Protein AF-A0A349LZS9-F1 (afdb_monomer_lite)

Sequence (270 aa):
NNGGKYVPQAGFHFAKMGDHDYMSEIFPTLASMANPSQQNWTRLDQQLTLAKQYNLQPMITLAYTPSWLQPQNQTPRQTNACLTYSPPITAANVKPMFLVNGQDSGTHLWGKLAALIVAHVDQQFPQAHSLYEIWNQPDGNTFLCMPKGDKNGDADRVTAYKAIYAAAAPLMRAQASKDGTHVKIGGPALVYALQSHLQMWLPALLNDPAIYPYVDFISYHRYLYGKTFSGGGTSLVGNAQDSLLGVTAEYEQVARAVRAGKQPNAARTP

Foldseek 3Di:
DPDDDDDPDDPDDDDDQDDDLQLCQQDVDPVSLPDVVNGDCPRVLVRLVVCVVVVHQAAAELAFAHPCQFQCNEVVRGDQQQVQDVVRADRRLEQGFYDDPNDTCGLLSSLSSLLVVLLVCCVSPVPNLYEYEYFAALQDCRNHDDHPPPPCSNVVSLVSSLSNQLNRQVSNQVSCVVSVHGYAYEDDQHADLDDPSVVNRLQSQQADPSHQQRHQAYHYDDDFDAPDCDDDPGHSVCQQPPCCRHPVNSVVSNLVSQLPGDRPCSPPHD

Structure (mmCIF, N/CA/C/O backbone):
data_AF-A0A349LZS9-F1
#
_entry.id   AF-A0A349LZS9-F1
#
loop_
_atom_site.group_PDB
_atom_site.id
_atom_site.type_symbol
_atom_site.label_atom_id
_atom_site.label_alt_id
_atom_site.label_comp_id
_atom_site.label_asym_id
_atom_site.label_entity_id
_atom_site.label_seq_id
_atom_site.pdbx_PDB_ins_code
_atom_site.Cartn_x
_atom_site.Cartn_y
_atom_site.Cartn_z
_atom_site.occupancy
_atom_site.B_iso_or_equiv
_atom_site.auth_seq_id
_atom_site.auth_comp_id
_atom_site.auth_asym_id
_atom_site.auth_atom_id
_atom_site.pdbx_PDB_model_num
ATOM 1 N N . ASN A 1 1 ? -12.041 13.530 -22.666 1.00 38.81 1 ASN A N 1
ATOM 2 C CA . ASN A 1 1 ? -11.390 12.317 -22.133 1.00 38.81 1 ASN A CA 1
ATOM 3 C C . ASN A 1 1 ? -11.239 11.336 -23.291 1.00 38.81 1 ASN A C 1
ATOM 5 O O . ASN A 1 1 ? -12.169 10.598 -23.578 1.00 38.81 1 ASN A O 1
ATOM 9 N N . ASN A 1 2 ? -10.146 11.424 -24.056 1.00 33.91 2 ASN A N 1
ATOM 10 C CA . ASN A 1 2 ? -9.940 10.572 -25.234 1.00 33.91 2 ASN A CA 1
ATOM 11 C C . ASN A 1 2 ? -9.277 9.270 -24.785 1.00 33.91 2 ASN A C 1
ATOM 13 O O . ASN A 1 2 ? -8.057 9.135 -24.836 1.00 33.91 2 ASN A O 1
ATOM 17 N N . GLY A 1 3 ? -10.103 8.352 -24.278 1.00 36.06 3 GLY A N 1
ATOM 18 C CA . GLY A 1 3 ? -9.690 7.003 -23.912 1.00 36.06 3 GLY A CA 1
ATOM 19 C C . GLY A 1 3 ? -9.100 6.284 -25.121 1.00 36.06 3 GLY A C 1
ATOM 20 O O . GLY A 1 3 ? -9.745 6.172 -26.165 1.00 36.06 3 GLY A O 1
ATOM 21 N N . GLY A 1 4 ? -7.849 5.846 -24.975 1.00 37.34 4 GLY A N 1
ATOM 22 C CA . GLY A 1 4 ? -7.138 5.044 -25.960 1.00 37.34 4 GLY A CA 1
ATOM 23 C C . GLY A 1 4 ? -7.944 3.810 -26.360 1.00 37.34 4 GLY A C 1
ATOM 24 O O . GLY A 1 4 ? -8.622 3.187 -25.543 1.00 37.34 4 GLY A O 1
ATOM 25 N N . LYS A 1 5 ? -7.890 3.494 -27.653 1.00 37.34 5 LYS A N 1
ATOM 26 C CA . LYS A 1 5 ? -8.600 2.372 -28.257 1.00 37.34 5 LYS A CA 1
ATOM 27 C C . LYS A 1 5 ? -8.098 1.042 -27.685 1.00 37.34 5 LYS A C 1
ATOM 29 O O . LYS A 1 5 ? -6.901 0.784 -27.628 1.00 37.34 5 LYS A O 1
ATOM 34 N N . TYR A 1 6 ? -9.084 0.246 -27.294 1.00 43.16 6 TYR A N 1
ATOM 35 C CA . TYR A 1 6 ? -9.088 -1.158 -26.898 1.00 43.16 6 TYR A CA 1
ATOM 36 C C . TYR A 1 6 ? -7.963 -2.029 -27.492 1.00 43.16 6 TYR A C 1
ATOM 38 O O . TYR A 1 6 ? -7.841 -2.142 -28.712 1.00 43.16 6 TYR A O 1
ATOM 46 N N . VAL A 1 7 ? -7.211 -2.709 -26.616 1.00 38.53 7 VAL A N 1
ATOM 47 C CA . VAL A 1 7 ? -6.379 -3.873 -26.957 1.00 38.53 7 VAL A CA 1
ATOM 48 C C . VAL A 1 7 ? -6.987 -5.105 -26.261 1.00 38.53 7 VAL A C 1
ATOM 50 O O . VAL A 1 7 ? -6.954 -5.180 -25.032 1.00 38.53 7 VAL A O 1
ATOM 53 N N . PRO A 1 8 ? -7.571 -6.059 -27.008 1.00 40.06 8 PRO A N 1
ATOM 54 C CA . PRO A 1 8 ? -8.184 -7.266 -26.460 1.00 40.06 8 PRO A CA 1
ATOM 55 C C . PRO A 1 8 ? -7.105 -8.282 -26.082 1.00 40.06 8 PRO A C 1
ATOM 57 O O . PRO A 1 8 ? -6.764 -9.122 -26.907 1.00 40.06 8 PRO A O 1
ATOM 60 N N . GLN A 1 9 ? -6.532 -8.226 -24.877 1.00 44.31 9 GLN A N 1
ATOM 61 C CA . GLN A 1 9 ? -5.610 -9.297 -24.446 1.00 44.31 9 GLN A CA 1
ATOM 62 C C . GLN A 1 9 ? -5.662 -9.717 -22.975 1.00 44.31 9 GLN A C 1
ATOM 64 O O . GLN A 1 9 ? -4.952 -10.629 -22.572 1.00 44.31 9 GLN A O 1
ATOM 69 N N . ALA A 1 10 ? -6.592 -9.185 -22.196 1.00 48.69 10 ALA A N 1
ATOM 70 C CA . ALA A 1 10 ? -7.084 -9.836 -20.991 1.00 48.69 10 ALA A CA 1
ATOM 71 C C . ALA A 1 10 ? -8.498 -9.294 -20.779 1.00 48.69 10 ALA A C 1
ATOM 73 O O . ALA A 1 10 ? -8.717 -8.113 -21.027 1.00 48.69 10 ALA A O 1
ATOM 74 N N . GLY A 1 11 ? -9.479 -10.108 -20.397 1.00 51.31 11 GLY A N 1
ATOM 75 C CA . GLY A 1 11 ? -10.877 -9.678 -20.222 1.00 51.31 11 GLY A CA 1
ATOM 76 C C . GLY A 1 11 ? -11.111 -8.709 -19.051 1.00 51.31 11 GLY A C 1
ATOM 77 O O . GLY A 1 11 ? -12.139 -8.797 -18.393 1.00 51.31 11 GLY A O 1
ATOM 78 N N . PHE A 1 12 ? -10.155 -7.826 -18.758 1.00 59.03 12 PHE A N 1
ATOM 79 C CA . PHE A 1 12 ? -10.183 -6.858 -17.675 1.00 59.03 12 PHE A CA 1
ATOM 80 C C . PHE A 1 12 ? -10.312 -5.444 -18.234 1.00 59.03 12 PHE A C 1
ATOM 82 O O . PHE A 1 12 ? -9.578 -5.032 -19.134 1.00 59.03 12 PHE A O 1
ATOM 89 N N . HIS A 1 13 ? -11.228 -4.681 -17.647 1.00 64.69 13 HIS A N 1
ATOM 90 C CA . HIS A 1 13 ? -11.333 -3.245 -17.847 1.00 64.69 13 HIS A CA 1
ATOM 91 C C . HIS A 1 13 ? -10.738 -2.557 -16.621 1.00 64.69 13 HIS A C 1
ATOM 93 O O . HIS A 1 13 ? -11.364 -2.513 -15.566 1.00 64.69 13 HIS A O 1
ATOM 99 N N . PHE A 1 14 ? -9.520 -2.037 -16.756 1.00 70.06 14 PHE A N 1
ATOM 100 C CA . PHE A 1 14 ? -8.900 -1.231 -15.710 1.00 70.06 14 PHE A CA 1
ATOM 101 C C . PHE A 1 14 ? -9.218 0.244 -15.934 1.00 70.06 14 PHE A C 1
ATOM 103 O O . PHE A 1 14 ? -8.989 0.786 -17.016 1.00 70.06 14 PHE A O 1
ATOM 110 N N . ALA A 1 15 ? -9.714 0.901 -14.893 1.00 75.50 15 ALA A N 1
ATOM 111 C CA . ALA A 1 15 ? -9.852 2.346 -14.836 1.00 75.50 15 ALA A CA 1
ATOM 112 C C . ALA A 1 15 ? -9.087 2.849 -13.611 1.00 75.50 15 ALA A C 1
ATOM 114 O O . ALA A 1 15 ? -9.324 2.378 -12.500 1.00 75.50 15 ALA A O 1
ATOM 115 N N . LYS A 1 16 ? -8.171 3.807 -13.802 1.00 78.00 16 LYS A N 1
ATOM 116 C CA . LYS A 1 16 ? -7.571 4.522 -12.672 1.00 78.00 16 LYS A CA 1
ATOM 117 C C . LYS A 1 16 ? -8.611 5.499 -12.130 1.00 78.00 16 LYS A C 1
ATOM 119 O O . LYS A 1 16 ? -9.082 6.365 -12.867 1.00 78.00 16 LYS A O 1
ATOM 124 N N . MET A 1 17 ? -8.949 5.360 -10.855 1.00 73.62 17 MET A N 1
ATOM 125 C CA . MET A 1 17 ? -9.870 6.244 -10.147 1.00 73.62 17 MET A CA 1
ATOM 126 C C . MET A 1 17 ? -9.142 6.846 -8.948 1.00 73.62 17 MET A C 1
ATOM 128 O O . MET A 1 17 ? -8.690 6.121 -8.068 1.00 73.62 17 MET A O 1
ATOM 132 N N . GLY A 1 18 ? -9.009 8.173 -8.940 1.00 65.75 18 GLY A N 1
ATOM 133 C CA . GLY A 1 18 ? -8.236 8.897 -7.931 1.00 65.75 18 GLY A CA 1
ATOM 134 C C . GLY A 1 18 ? -6.720 8.911 -8.180 1.00 65.75 18 GLY A C 1
ATOM 135 O O . GLY A 1 18 ? -6.157 8.062 -8.869 1.00 65.75 18 GLY A O 1
ATOM 136 N N . ASP A 1 19 ? -6.068 9.936 -7.632 1.00 68.25 19 ASP A N 1
ATOM 137 C CA . ASP A 1 19 ? -4.604 10.067 -7.522 1.00 68.25 19 ASP A CA 1
ATOM 138 C C . ASP A 1 19 ? -4.254 10.950 -6.311 1.00 68.25 19 ASP A C 1
ATOM 140 O O . ASP A 1 19 ? -3.409 11.843 -6.362 1.00 68.25 19 ASP A O 1
ATOM 144 N N . HIS A 1 20 ? -5.032 10.786 -5.241 1.00 65.81 20 HIS A N 1
ATOM 145 C CA . HIS A 1 20 ? -5.015 11.649 -4.068 1.00 65.81 20 HIS A CA 1
ATOM 146 C C . HIS A 1 20 ? -4.494 10.881 -2.856 1.00 65.81 20 HIS A C 1
ATOM 148 O O . HIS A 1 20 ? -4.678 9.669 -2.750 1.00 65.81 20 HIS A O 1
ATOM 154 N N . ASP A 1 21 ? -3.874 11.598 -1.921 1.00 80.44 21 ASP A N 1
ATOM 155 C CA . ASP A 1 21 ? -3.495 11.060 -0.616 1.00 80.44 21 ASP A CA 1
ATOM 156 C C . ASP A 1 21 ? -4.748 10.905 0.262 1.00 80.44 21 ASP A C 1
ATOM 158 O O . ASP A 1 21 ? -5.030 11.709 1.155 1.00 80.44 21 ASP A O 1
ATOM 162 N N . TYR A 1 22 ? -5.542 9.879 -0.052 1.00 86.19 22 TYR A N 1
ATOM 163 C CA . TYR A 1 22 ? -6.792 9.585 0.641 1.00 86.19 22 TYR A CA 1
ATOM 164 C C . TYR A 1 22 ? -6.567 9.326 2.124 1.00 86.19 22 TYR A C 1
ATOM 166 O O . TYR A 1 22 ? -7.418 9.690 2.926 1.00 86.19 22 TYR A O 1
ATOM 174 N N . MET A 1 23 ? -5.436 8.733 2.516 1.00 91.75 23 MET A N 1
ATOM 175 C CA . MET A 1 23 ? -5.196 8.458 3.928 1.00 91.75 23 MET A CA 1
ATOM 176 C C . MET A 1 23 ? -4.996 9.754 4.723 1.00 91.75 23 MET A C 1
ATOM 178 O O . MET A 1 23 ? -5.572 9.882 5.802 1.00 91.75 23 MET A O 1
ATOM 182 N N . SER A 1 24 ? -4.266 10.741 4.185 1.00 92.88 24 SER A N 1
ATOM 183 C CA . SER A 1 24 ? -4.201 12.087 4.779 1.00 92.88 24 SER A CA 1
ATOM 184 C C . SER A 1 24 ? -5.548 12.807 4.772 1.00 92.88 24 SER A C 1
ATOM 186 O O . SER A 1 24 ? -5.865 13.510 5.728 1.00 92.88 24 SER A O 1
ATOM 188 N N . GLU A 1 25 ? -6.324 12.683 3.693 1.00 93.62 25 GLU A N 1
ATOM 189 C CA . GLU A 1 25 ? -7.612 13.374 3.566 1.00 93.62 25 GLU A CA 1
ATOM 190 C C . GLU A 1 25 ? -8.656 12.820 4.535 1.00 93.62 25 GLU A C 1
ATOM 192 O O . GLU A 1 25 ? -9.319 13.592 5.227 1.00 93.62 25 GLU A O 1
ATOM 197 N N . ILE A 1 26 ? -8.777 11.493 4.602 1.00 96.88 26 ILE A N 1
ATOM 198 C CA . ILE A 1 26 ? -9.706 10.799 5.493 1.00 96.88 26 ILE A CA 1
ATOM 199 C C . ILE A 1 26 ? -9.282 11.007 6.943 1.00 96.88 26 ILE A C 1
ATOM 201 O O . ILE A 1 26 ? -10.144 11.250 7.785 1.00 96.88 26 ILE A O 1
ATOM 205 N N . PHE A 1 27 ? -7.978 10.954 7.236 1.00 97.62 27 PHE A N 1
ATOM 206 C CA . PHE A 1 27 ? -7.442 11.053 8.593 1.00 97.62 27 PHE A CA 1
ATOM 207 C C . PHE A 1 27 ? -6.500 12.254 8.765 1.00 97.62 27 PHE A C 1
ATOM 209 O O . PHE A 1 27 ? -5.283 12.080 8.920 1.00 97.62 27 PHE A O 1
ATOM 216 N N . PRO A 1 28 ? -7.025 13.493 8.785 1.00 96.19 28 PRO A N 1
ATOM 217 C CA . PRO A 1 28 ? -6.197 14.699 8.765 1.00 96.19 28 PRO A CA 1
ATOM 218 C C . PRO A 1 28 ? -5.419 14.933 10.067 1.00 96.19 28 PRO A C 1
ATOM 220 O O . PRO A 1 28 ? -4.424 15.659 10.077 1.00 96.19 28 PRO A O 1
ATOM 223 N N . THR A 1 29 ? -5.851 14.332 11.179 1.00 96.25 29 THR A N 1
ATOM 224 C CA . THR A 1 29 ? -5.255 14.509 12.512 1.00 96.25 29 THR A CA 1
ATOM 225 C C . THR A 1 29 ? -5.220 13.193 13.284 1.00 96.25 29 THR A C 1
ATOM 227 O O . THR A 1 29 ? -5.979 12.273 12.989 1.00 96.25 29 THR A O 1
ATOM 230 N N . LEU A 1 30 ? -4.424 13.118 14.354 1.00 94.81 30 LEU A N 1
ATOM 231 C CA . LEU A 1 30 ? -4.455 11.975 15.275 1.00 94.81 30 LEU A CA 1
ATOM 232 C C . LEU A 1 30 ? -5.866 11.716 15.843 1.00 94.81 30 LEU A C 1
ATOM 234 O O . LEU A 1 30 ? -6.276 10.570 15.998 1.00 94.81 30 LEU A O 1
ATOM 238 N N . ALA A 1 31 ? -6.632 12.774 16.129 1.00 96.50 31 ALA A N 1
ATOM 239 C CA . ALA A 1 31 ? -7.970 12.654 16.707 1.00 96.50 31 ALA A CA 1
ATOM 240 C C . ALA A 1 31 ? -8.981 11.990 15.751 1.00 96.50 31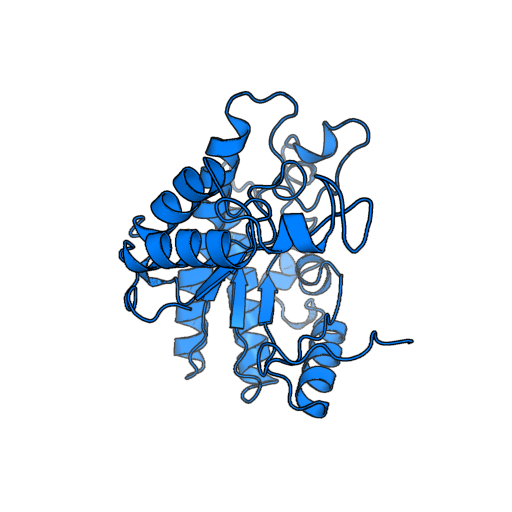 ALA A C 1
ATOM 242 O O . ALA A 1 31 ? -9.889 11.297 16.216 1.00 96.50 31 ALA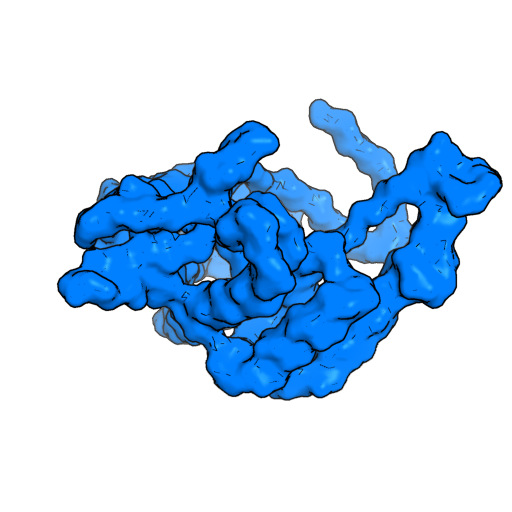 A O 1
ATOM 243 N N . SER A 1 32 ? -8.781 12.105 14.433 1.00 96.88 32 SER A N 1
ATOM 244 C CA . SER A 1 32 ? -9.603 11.413 13.427 1.00 96.88 32 SER A CA 1
ATOM 245 C C . SER A 1 32 ? -9.524 9.881 13.504 1.00 96.88 32 SER A C 1
ATOM 247 O O . SER A 1 32 ? -10.432 9.199 13.036 1.00 96.88 32 SER A O 1
ATOM 249 N N . MET A 1 33 ? -8.505 9.315 14.166 1.00 94.25 33 MET A N 1
ATOM 250 C CA . MET A 1 33 ? -8.442 7.871 14.428 1.00 94.25 33 MET A CA 1
ATOM 251 C C . MET A 1 33 ? -9.558 7.378 15.349 1.00 94.25 33 MET A C 1
ATOM 253 O O . MET A 1 33 ? -10.008 6.244 15.218 1.00 94.25 33 MET A O 1
ATOM 257 N N . ALA A 1 34 ? -9.950 8.200 16.323 1.00 94.31 34 ALA A N 1
ATOM 258 C CA . ALA A 1 34 ? -10.881 7.814 17.380 1.00 94.31 34 ALA A CA 1
ATOM 259 C C . ALA A 1 34 ? -12.244 8.501 17.250 1.00 94.31 34 ALA A C 1
ATOM 261 O O . ALA A 1 34 ? -13.218 8.027 17.828 1.00 94.31 34 ALA A O 1
ATOM 262 N N . ASN A 1 35 ? -12.320 9.609 16.509 1.00 96.56 35 ASN A N 1
ATOM 263 C CA . ASN A 1 35 ? -13.546 10.365 16.319 1.00 96.56 35 ASN A CA 1
ATOM 264 C C . ASN A 1 35 ? -14.009 10.316 14.850 1.00 96.56 35 ASN A C 1
ATOM 266 O O . ASN A 1 35 ? -13.466 11.061 14.027 1.00 96.56 35 ASN A O 1
ATOM 270 N N . PRO A 1 36 ? -15.047 9.518 14.525 1.00 95.31 36 PRO A N 1
ATOM 271 C CA . PRO A 1 36 ? -15.617 9.451 13.180 1.00 95.31 36 PRO A CA 1
ATOM 272 C C . PRO A 1 36 ? -16.077 10.802 12.623 1.00 95.31 36 PRO A C 1
ATOM 274 O O . PRO A 1 36 ? -16.014 11.013 11.418 1.00 95.31 36 PRO A O 1
ATOM 277 N N . SER A 1 37 ? -16.472 11.760 13.473 1.00 96.50 37 SER A N 1
ATOM 278 C CA . SER A 1 37 ? -16.889 13.094 13.013 1.00 96.50 37 SER A CA 1
ATOM 279 C C . SER A 1 37 ? -15.734 13.940 12.466 1.00 96.50 37 SER A C 1
ATOM 281 O O . SER A 1 37 ? -15.974 15.009 11.912 1.00 96.50 37 SER A O 1
ATOM 283 N N . GLN A 1 38 ? -14.485 13.520 12.687 1.00 97.06 38 GLN A N 1
ATOM 284 C CA . GLN A 1 38 ? -13.284 14.163 12.145 1.00 97.06 38 GLN A CA 1
ATOM 285 C C . GLN A 1 38 ? -12.712 13.415 10.936 1.00 97.06 38 GLN A C 1
ATOM 287 O O . GLN A 1 38 ? -11.662 13.807 10.428 1.00 97.06 38 GLN A O 1
ATOM 292 N N . GLN A 1 39 ? -13.369 12.342 10.494 1.00 97.81 39 GLN A N 1
ATOM 293 C CA . GLN A 1 39 ? -12.984 11.610 9.295 1.00 97.81 39 GLN A CA 1
ATOM 294 C C . GLN A 1 39 ? -13.682 12.208 8.074 1.00 97.81 39 GLN A C 1
ATOM 296 O O . GLN A 1 39 ? -14.854 12.580 8.146 1.00 97.81 39 GLN A O 1
ATOM 301 N N . ASN A 1 40 ? -12.979 12.293 6.946 1.00 96.81 40 ASN A N 1
ATOM 302 C CA . ASN A 1 40 ? -13.545 12.814 5.701 1.00 96.81 40 ASN A CA 1
ATOM 303 C C . ASN A 1 40 ? -13.565 11.754 4.595 1.00 96.81 40 ASN A C 1
ATOM 305 O O . ASN A 1 40 ? -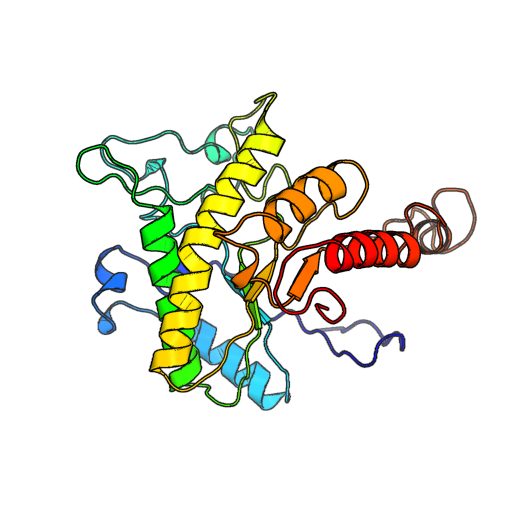12.607 11.584 3.845 1.00 96.81 40 ASN A O 1
ATOM 309 N N . TRP A 1 41 ? -14.705 11.084 4.461 1.00 97.00 41 TRP A N 1
ATOM 310 C CA . TRP A 1 41 ? -14.921 10.011 3.488 1.00 97.00 41 TRP A CA 1
ATOM 311 C C . TRP A 1 41 ? -15.372 10.496 2.106 1.00 97.00 41 TRP A C 1
ATOM 313 O O . TRP A 1 41 ? -15.397 9.717 1.156 1.00 97.00 41 TRP A O 1
ATOM 323 N N . THR A 1 42 ? -15.670 11.793 1.964 1.00 95.50 42 THR A N 1
ATOM 324 C CA . THR A 1 42 ? -16.380 12.374 0.812 1.00 95.50 42 THR A CA 1
ATOM 325 C C . THR A 1 42 ? -15.833 11.913 -0.537 1.00 95.50 42 THR A C 1
ATOM 327 O O . THR A 1 42 ? -16.593 11.465 -1.395 1.00 95.50 42 THR A O 1
ATOM 330 N N . ARG A 1 43 ? -14.517 12.014 -0.758 1.00 93.25 43 ARG A N 1
ATOM 331 C CA . ARG A 1 43 ? -13.940 11.638 -2.055 1.00 93.25 43 ARG A CA 1
ATOM 332 C C . ARG A 1 43 ? -13.851 10.134 -2.258 1.00 93.25 43 ARG A C 1
ATOM 334 O O . ARG A 1 43 ? -14.035 9.696 -3.391 1.00 93.25 43 ARG A O 1
ATOM 341 N N . LEU A 1 44 ? -13.551 9.361 -1.213 1.00 94.06 44 LEU A N 1
ATOM 342 C CA . LEU A 1 44 ? -13.528 7.901 -1.319 1.00 94.06 44 LEU A CA 1
ATOM 343 C C . LEU A 1 44 ? -14.923 7.395 -1.703 1.00 94.06 44 LEU A C 1
ATOM 345 O O . LEU A 1 44 ? -15.057 6.651 -2.673 1.00 94.06 44 LEU A O 1
ATOM 349 N N . ASP A 1 45 ? -15.956 7.894 -1.028 1.00 96.12 45 ASP A N 1
ATOM 350 C CA . ASP A 1 45 ? -17.349 7.515 -1.266 1.00 96.12 45 ASP A CA 1
ATOM 351 C C . ASP A 1 45 ? -17.804 7.873 -2.680 1.00 96.12 45 ASP A C 1
ATOM 353 O O . ASP A 1 45 ? -18.471 7.079 -3.346 1.00 96.12 45 ASP A O 1
ATOM 357 N N . GLN A 1 46 ? -17.397 9.042 -3.185 1.00 94.12 46 GLN A N 1
ATOM 358 C CA . GLN A 1 46 ? -17.645 9.435 -4.573 1.00 94.12 46 GLN A CA 1
ATOM 359 C C . GLN A 1 46 ? -16.997 8.464 -5.568 1.00 94.12 46 GLN A C 1
ATOM 361 O O . GLN A 1 46 ? -17.651 8.053 -6.527 1.00 94.12 46 GLN A O 1
ATOM 366 N N . GLN A 1 47 ? -15.739 8.064 -5.350 1.00 92.94 47 GLN A N 1
ATOM 367 C CA . GLN A 1 47 ? -15.065 7.118 -6.247 1.00 92.94 47 GLN A CA 1
ATOM 368 C C . GLN A 1 47 ? -15.675 5.715 -6.173 1.00 92.94 47 GLN A C 1
ATOM 370 O O . GLN A 1 47 ? -15.894 5.102 -7.214 1.00 92.94 47 GLN A O 1
ATOM 375 N N . LEU A 1 48 ? -16.007 5.214 -4.982 1.00 93.94 48 LEU A N 1
ATOM 376 C CA . LEU A 1 48 ? -16.634 3.897 -4.826 1.00 93.94 48 LEU A CA 1
ATOM 377 C C . LEU A 1 48 ? -18.061 3.867 -5.382 1.00 93.94 48 LEU A C 1
ATOM 379 O O . LEU A 1 48 ? -18.468 2.877 -5.991 1.00 93.94 48 LEU A O 1
ATOM 383 N N . THR A 1 49 ? -18.795 4.975 -5.273 1.00 95.00 49 THR A N 1
ATOM 384 C CA . THR A 1 49 ? -20.097 5.140 -5.934 1.00 95.00 49 THR A CA 1
ATOM 385 C C . THR A 1 49 ? -19.957 5.051 -7.450 1.00 95.00 49 THR A C 1
ATOM 387 O O . THR A 1 49 ? -20.710 4.319 -8.091 1.00 95.00 49 THR A O 1
ATOM 390 N N . LEU A 1 50 ? -18.977 5.748 -8.031 1.00 91.94 50 LEU A N 1
ATOM 391 C CA . LEU A 1 50 ? -18.696 5.672 -9.465 1.00 91.94 50 LEU A CA 1
ATOM 392 C C . LEU A 1 50 ? -18.276 4.253 -9.875 1.00 91.94 50 LEU A C 1
ATOM 394 O O . LEU A 1 50 ? -18.809 3.725 -10.848 1.00 91.94 50 LEU A O 1
ATOM 398 N N . ALA A 1 51 ? -17.388 3.601 -9.119 1.00 91.12 51 ALA A N 1
ATOM 399 C CA . ALA A 1 51 ? -16.964 2.229 -9.396 1.00 91.12 51 ALA A CA 1
ATOM 400 C C . ALA A 1 51 ? -18.171 1.281 -9.447 1.00 91.12 51 ALA A C 1
ATOM 402 O O . ALA A 1 51 ? -18.331 0.534 -10.412 1.00 91.12 51 ALA A O 1
ATOM 403 N N . LYS A 1 52 ? -19.087 1.396 -8.477 1.00 91.19 52 LYS A N 1
ATOM 404 C CA . LYS A 1 52 ? -20.345 0.639 -8.458 1.00 91.19 52 LYS A CA 1
ATOM 405 C C . LYS A 1 52 ? -21.233 0.943 -9.669 1.00 91.19 52 LYS A C 1
ATOM 407 O O . LYS A 1 52 ? -21.760 0.015 -10.274 1.00 91.19 52 LYS A O 1
ATOM 412 N N . GLN A 1 53 ? -21.399 2.214 -10.042 1.00 91.62 53 GLN A N 1
ATOM 413 C CA . GLN A 1 53 ? -22.213 2.618 -11.201 1.00 91.62 53 GLN A CA 1
ATOM 414 C C . GLN A 1 53 ? -21.693 2.038 -12.521 1.00 91.62 53 GLN A C 1
ATOM 416 O O . GLN A 1 53 ? -22.488 1.689 -13.390 1.00 91.62 53 GLN A O 1
ATOM 421 N N . TYR A 1 54 ? -20.373 1.900 -12.655 1.00 88.94 54 TYR A N 1
ATOM 422 C CA . TYR A 1 54 ? -19.734 1.285 -13.819 1.00 88.94 54 TYR A CA 1
ATOM 423 C C . TYR A 1 54 ? -19.540 -0.232 -13.685 1.00 88.94 54 TYR A C 1
ATOM 425 O O . TYR A 1 54 ? -18.890 -0.832 -14.540 1.00 88.94 54 TYR A O 1
ATOM 433 N N . ASN A 1 55 ? -20.111 -0.858 -12.648 1.00 88.12 55 ASN A N 1
ATOM 434 C CA . ASN A 1 55 ? -19.976 -2.287 -12.361 1.00 88.12 55 ASN A CA 1
ATOM 435 C C . ASN A 1 55 ? -18.503 -2.747 -12.306 1.00 88.12 55 ASN A C 1
ATOM 437 O O . ASN A 1 55 ? -18.133 -3.790 -12.847 1.00 88.12 55 ASN A O 1
ATOM 441 N N . LEU A 1 56 ? -17.652 -1.926 -11.688 1.00 88.38 56 LEU A N 1
ATOM 442 C CA . LEU A 1 56 ? -16.233 -2.195 -11.488 1.00 88.38 56 LEU A CA 1
ATOM 443 C C . LEU A 1 56 ? -15.999 -2.801 -10.103 1.00 88.38 56 LEU A C 1
ATOM 445 O O . LEU A 1 56 ? -16.602 -2.374 -9.119 1.00 88.38 56 LEU A O 1
ATOM 449 N N . GLN A 1 57 ? -15.053 -3.737 -10.022 1.00 91.06 57 GLN A N 1
ATOM 450 C CA . GLN A 1 57 ? -14.485 -4.183 -8.753 1.00 91.06 57 GLN A CA 1
ATOM 451 C C . GLN A 1 57 ? -13.303 -3.267 -8.390 1.00 91.06 57 GLN A C 1
ATOM 453 O O . GLN A 1 57 ? -12.310 -3.251 -9.123 1.00 91.06 57 GLN A O 1
ATOM 458 N N . PRO A 1 58 ? -13.372 -2.493 -7.297 1.00 92.62 58 PRO A N 1
ATOM 459 C CA . PRO A 1 58 ? -12.278 -1.622 -6.899 1.00 92.62 58 PRO A CA 1
ATOM 460 C C . PRO A 1 58 ? -11.101 -2.418 -6.322 1.00 92.62 58 PRO A C 1
ATOM 462 O O . PRO A 1 58 ? -11.263 -3.329 -5.511 1.00 92.62 58 PRO A O 1
ATOM 465 N N . MET A 1 59 ? -9.895 -2.005 -6.701 1.00 93.12 59 MET A N 1
ATOM 466 C CA . MET A 1 59 ? -8.664 -2.300 -5.977 1.00 93.12 59 MET A CA 1
ATOM 467 C C . MET A 1 59 ? -8.203 -1.003 -5.320 1.00 93.12 59 MET A C 1
ATOM 469 O O . MET A 1 59 ? -7.863 -0.040 -6.004 1.00 93.12 59 MET A O 1
ATOM 473 N N . ILE A 1 60 ? -8.278 -0.959 -3.995 1.00 95.12 60 ILE A N 1
ATOM 474 C CA . ILE A 1 60 ? -7.978 0.213 -3.181 1.00 95.12 60 ILE A CA 1
ATOM 475 C C . ILE A 1 60 ? -6.526 0.108 -2.724 1.00 95.12 60 ILE A C 1
ATOM 477 O O . ILE A 1 60 ? -6.192 -0.700 -1.856 1.00 95.12 60 ILE A O 1
ATOM 481 N N . THR A 1 61 ? -5.662 0.944 -3.290 1.00 95.19 61 THR A N 1
ATOM 482 C CA . THR A 1 61 ? -4.277 1.074 -2.834 1.00 95.19 61 THR A CA 1
ATOM 483 C C . THR A 1 61 ? -4.223 1.956 -1.588 1.00 95.19 61 THR A C 1
ATOM 485 O O . THR A 1 61 ? -4.502 3.156 -1.634 1.00 95.19 61 THR A O 1
ATOM 488 N N . LEU A 1 62 ? -3.860 1.359 -0.455 1.00 96.19 62 LEU A N 1
ATOM 489 C CA . LEU A 1 62 ? -3.642 2.038 0.817 1.00 96.19 62 LEU A CA 1
ATOM 490 C C . LEU A 1 62 ? -2.178 2.467 0.879 1.00 96.19 62 LEU A C 1
ATOM 492 O O . LEU A 1 62 ? -1.303 1.661 1.198 1.00 96.19 62 LEU A O 1
ATOM 496 N N . ALA A 1 63 ? -1.893 3.721 0.547 1.00 92.75 63 ALA A N 1
ATOM 497 C CA . ALA A 1 63 ? -0.524 4.208 0.435 1.00 92.75 63 ALA A CA 1
ATOM 498 C C . ALA A 1 63 ? -0.301 5.544 1.139 1.00 92.75 63 ALA A C 1
ATOM 500 O O . ALA A 1 63 ? -1.229 6.310 1.390 1.00 92.75 63 ALA A O 1
ATOM 501 N N . TYR A 1 64 ? 0.985 5.793 1.376 1.00 94.81 64 TYR A N 1
ATOM 502 C CA . TYR A 1 64 ? 1.564 7.015 1.909 1.00 94.81 64 TYR A CA 1
ATOM 503 C C . TYR A 1 64 ? 1.173 7.340 3.350 1.00 94.81 64 TYR A C 1
ATOM 505 O O . TYR A 1 64 ? 0.319 6.713 3.981 1.00 94.81 64 TYR A O 1
ATOM 513 N N . THR A 1 65 ? 1.939 8.258 3.922 1.00 97.00 65 THR A N 1
ATOM 514 C CA . THR A 1 65 ? 1.928 8.546 5.350 1.00 97.00 65 THR A CA 1
ATOM 515 C C . THR A 1 65 ? 1.209 9.864 5.612 1.00 97.00 65 THR A C 1
ATOM 517 O O . THR A 1 65 ? 1.718 10.908 5.186 1.00 97.00 65 THR A O 1
ATOM 520 N N . PRO A 1 66 ? 0.093 9.855 6.370 1.00 96.50 66 PRO A N 1
ATOM 521 C CA . PRO A 1 66 ? -0.577 11.066 6.818 1.00 96.50 66 PRO A CA 1
ATOM 522 C C . PRO A 1 66 ? 0.369 12.059 7.464 1.00 96.50 66 PRO A C 1
ATOM 524 O O . PRO A 1 66 ? 1.255 11.653 8.209 1.00 96.50 66 PRO A O 1
ATOM 527 N N . SER A 1 67 ? 0.169 13.358 7.233 1.00 95.25 67 SER A N 1
ATOM 528 C CA . SER A 1 67 ? 1.075 14.413 7.721 1.00 95.25 67 SER A CA 1
ATOM 529 C C . SER A 1 67 ? 1.457 14.255 9.203 1.00 95.25 67 SER A C 1
ATOM 531 O O . SER A 1 67 ? 2.637 14.286 9.547 1.00 95.25 67 SER A O 1
ATOM 533 N N . TRP A 1 68 ? 0.495 13.984 10.088 1.00 96.31 68 TRP A N 1
ATOM 534 C CA . TRP A 1 68 ? 0.742 13.807 11.528 1.00 96.31 68 TRP A CA 1
ATOM 535 C C . TRP A 1 68 ? 1.488 12.503 11.898 1.00 96.31 68 TRP A C 1
ATOM 537 O O . TRP A 1 68 ? 1.985 12.388 13.017 1.00 96.31 68 TRP A O 1
ATOM 547 N N . LEU A 1 69 ? 1.622 11.554 10.965 1.00 97.56 69 LEU A N 1
ATOM 548 C CA . LEU A 1 69 ? 2.449 10.341 11.056 1.00 97.56 69 LEU A CA 1
ATOM 549 C C . LEU A 1 69 ? 3.816 10.487 10.364 1.00 97.56 69 LEU A C 1
ATOM 551 O O . LEU A 1 69 ? 4.537 9.501 10.215 1.00 97.56 69 LEU A O 1
ATOM 555 N N . GLN A 1 70 ? 4.194 11.676 9.889 1.00 97.69 70 GLN A N 1
ATOM 556 C CA . GLN A 1 70 ? 5.488 11.870 9.226 1.00 97.69 70 GLN A CA 1
ATOM 557 C C . GLN A 1 70 ? 6.583 12.262 10.243 1.00 97.69 70 GLN A C 1
ATOM 559 O O . GLN A 1 70 ? 6.299 13.026 11.173 1.00 97.69 70 GLN A O 1
ATOM 564 N N . PRO A 1 71 ? 7.846 11.808 10.075 1.00 97.88 71 PRO A N 1
ATOM 565 C CA . PRO A 1 71 ? 8.937 12.035 11.035 1.00 97.88 71 PRO A CA 1
ATOM 566 C C . PRO A 1 71 ? 9.164 13.506 11.418 1.00 97.88 71 PRO A C 1
ATOM 568 O O . PRO A 1 71 ? 9.371 13.839 12.587 1.00 97.88 71 PRO A O 1
ATOM 571 N N . GLN A 1 72 ? 9.074 14.417 10.448 1.00 97.75 72 GLN A N 1
ATOM 572 C CA . GLN A 1 72 ? 9.327 15.844 10.659 1.00 97.75 72 GLN A CA 1
ATOM 573 C C . GLN A 1 72 ? 8.251 16.556 11.484 1.00 97.75 72 GLN A C 1
ATOM 575 O O . GLN A 1 72 ? 8.468 17.704 11.865 1.00 97.75 72 GLN A O 1
ATOM 580 N N . ASN A 1 73 ? 7.124 15.890 11.741 1.00 97.06 73 ASN A N 1
ATOM 581 C CA . ASN A 1 73 ? 6.010 16.407 12.532 1.00 97.06 73 ASN A CA 1
ATOM 582 C C . ASN A 1 73 ? 5.932 15.761 13.929 1.00 97.06 73 ASN A C 1
ATOM 584 O O . ASN A 1 73 ? 4.977 16.007 14.660 1.00 97.06 73 ASN A O 1
ATOM 588 N N . GLN A 1 74 ? 6.922 14.943 14.304 1.00 97.00 74 GLN A N 1
ATOM 589 C CA . GLN A 1 74 ? 6.997 14.311 15.623 1.00 97.00 74 GLN A CA 1
ATOM 590 C C . GLN A 1 74 ? 7.659 15.222 16.664 1.00 97.00 74 GLN A C 1
ATOM 592 O O . GLN A 1 74 ? 8.340 16.185 16.315 1.00 97.00 74 GLN A O 1
ATOM 597 N N . THR A 1 75 ? 7.496 14.889 17.948 1.00 93.94 75 THR A N 1
ATOM 598 C CA . THR A 1 75 ? 8.137 15.594 19.068 1.00 93.94 75 THR A CA 1
ATOM 599 C C . THR A 1 75 ? 8.961 14.604 19.904 1.00 93.94 75 THR A C 1
ATOM 601 O O . THR A 1 75 ? 8.372 13.712 20.514 1.00 93.94 75 THR A O 1
ATOM 604 N N . PRO A 1 76 ? 10.302 14.739 19.967 1.00 94.81 76 PRO A N 1
ATOM 605 C CA . PRO A 1 76 ? 11.122 15.695 19.219 1.00 94.81 76 PRO A CA 1
ATOM 606 C C . PRO A 1 76 ? 11.096 15.422 17.707 1.00 94.81 76 PRO A C 1
ATOM 608 O O . PRO A 1 76 ? 10.912 14.282 17.274 1.00 94.81 76 PRO A O 1
ATOM 611 N N . ARG A 1 77 ? 11.317 16.476 16.913 1.00 96.81 77 ARG A N 1
ATOM 612 C CA . ARG A 1 77 ? 11.309 16.414 15.446 1.00 96.81 77 ARG A CA 1
ATOM 613 C C . ARG A 1 77 ? 12.346 15.423 14.929 1.00 96.81 77 ARG A C 1
ATOM 615 O O . ARG A 1 77 ? 13.507 15.496 15.317 1.00 96.81 77 ARG A O 1
ATOM 622 N N . GLN A 1 78 ? 11.926 14.549 14.018 1.00 97.12 78 GLN A N 1
ATOM 623 C CA . GLN A 1 78 ? 12.793 13.570 13.365 1.00 97.12 78 GLN A CA 1
ATOM 624 C C . GLN A 1 78 ? 13.060 13.951 11.904 1.00 97.12 78 GLN A C 1
ATOM 626 O O . GLN A 1 78 ? 12.327 14.729 11.287 1.00 97.12 78 GLN A O 1
ATOM 631 N N . THR A 1 79 ? 14.122 13.394 11.330 1.00 96.25 79 THR A N 1
ATOM 632 C CA . THR A 1 79 ? 14.463 13.612 9.920 1.00 96.25 79 THR A CA 1
ATOM 633 C C . THR A 1 79 ? 13.524 12.814 9.020 1.00 96.25 79 THR A C 1
ATOM 635 O O . THR A 1 79 ? 13.436 11.594 9.129 1.00 96.25 79 THR A O 1
ATOM 638 N N . ASN A 1 80 ? 12.854 13.489 8.084 1.00 97.25 80 ASN A N 1
ATOM 639 C CA . ASN A 1 80 ? 12.148 12.819 6.996 1.00 97.25 80 ASN A CA 1
ATOM 640 C C . ASN A 1 80 ? 13.109 12.623 5.819 1.00 97.25 80 ASN A C 1
ATOM 642 O O . ASN A 1 80 ? 13.543 13.596 5.200 1.00 97.25 80 ASN A O 1
ATOM 646 N N . ALA A 1 81 ? 13.419 11.365 5.506 1.00 96.19 81 ALA A N 1
ATOM 647 C CA . ALA A 1 81 ? 14.346 11.001 4.443 1.00 96.19 81 ALA A CA 1
ATOM 648 C C . ALA A 1 81 ? 13.962 11.588 3.073 1.00 96.19 81 ALA A C 1
ATOM 650 O O . ALA A 1 81 ? 14.847 12.056 2.358 1.00 96.19 81 ALA A O 1
ATOM 651 N N . CYS A 1 82 ? 12.667 11.669 2.737 1.00 96.62 82 CYS A N 1
ATOM 652 C CA . CYS A 1 82 ? 12.196 12.258 1.476 1.00 96.62 82 CYS A CA 1
ATOM 653 C C . CYS A 1 82 ? 12.618 13.725 1.317 1.00 96.62 82 CYS A C 1
ATOM 655 O O . CYS A 1 82 ? 12.907 14.180 0.210 1.00 96.62 82 CYS A O 1
ATOM 657 N N . LEU A 1 83 ? 12.704 14.460 2.430 1.00 95.94 83 LEU A N 1
ATOM 658 C CA . LEU A 1 83 ? 13.064 15.879 2.440 1.00 95.94 83 LEU A CA 1
ATOM 659 C C . LEU A 1 83 ? 14.575 16.125 2.329 1.00 95.94 83 LEU A C 1
ATOM 661 O O . LEU A 1 83 ? 14.989 17.268 2.163 1.00 95.94 83 LEU A O 1
ATOM 665 N N . THR A 1 84 ? 15.400 15.076 2.402 1.00 93.38 84 THR A N 1
ATOM 666 C CA . THR A 1 84 ? 16.863 15.176 2.227 1.00 93.38 84 THR A CA 1
ATOM 667 C C . THR A 1 84 ? 17.311 15.098 0.763 1.00 93.38 84 THR A C 1
ATOM 669 O O . THR A 1 84 ? 18.486 15.307 0.453 1.00 93.38 84 THR A O 1
ATOM 672 N N . TYR A 1 85 ? 16.390 14.797 -0.155 1.00 92.50 85 TYR A N 1
ATOM 673 C CA . TYR A 1 85 ? 16.665 14.787 -1.588 1.00 92.50 85 TYR A CA 1
ATOM 674 C C . TYR A 1 85 ? 16.764 16.217 -2.136 1.00 92.50 85 TYR A C 1
ATOM 676 O O . TYR A 1 85 ? 16.268 17.171 -1.543 1.00 92.50 85 TYR A O 1
ATOM 684 N N . SER A 1 86 ? 17.420 16.363 -3.289 1.00 91.56 86 SER A N 1
ATOM 685 C CA . SER A 1 86 ? 17.531 17.639 -4.001 1.00 91.56 86 SER A CA 1
ATOM 686 C C . SER A 1 86 ? 17.202 17.409 -5.483 1.00 91.56 86 SER A C 1
ATOM 688 O O . SER A 1 86 ? 18.010 16.759 -6.158 1.00 91.56 86 SER A O 1
ATOM 690 N N . PRO A 1 87 ? 16.027 17.865 -5.971 1.00 91.94 87 PRO A N 1
ATOM 691 C CA . PRO A 1 87 ? 14.948 18.494 -5.192 1.00 91.94 87 PRO A CA 1
ATOM 692 C C . PRO A 1 87 ? 14.292 17.520 -4.183 1.00 91.94 87 PRO A C 1
ATOM 694 O O . PRO A 1 87 ? 14.405 16.303 -4.363 1.00 91.94 87 PRO A O 1
ATOM 697 N N . PRO A 1 88 ? 13.621 18.025 -3.127 1.00 92.94 88 PRO A N 1
ATOM 698 C CA . PRO A 1 88 ? 12.888 17.185 -2.180 1.00 92.94 88 PRO A CA 1
ATOM 699 C C . PRO A 1 88 ? 11.820 16.323 -2.859 1.00 92.94 88 PRO A C 1
ATOM 701 O O . PRO A 1 88 ? 11.151 16.764 -3.794 1.00 92.94 88 PRO A O 1
ATOM 704 N N . ILE A 1 89 ? 11.637 15.107 -2.347 1.00 93.81 89 ILE A N 1
ATOM 705 C CA . ILE A 1 89 ? 10.552 14.200 -2.743 1.00 93.81 89 ILE A CA 1
ATOM 706 C C . ILE A 1 89 ? 9.335 14.453 -1.844 1.00 93.81 89 ILE A C 1
ATOM 708 O O . ILE A 1 89 ? 9.458 14.994 -0.743 1.00 93.81 89 ILE A O 1
ATOM 712 N N . THR A 1 90 ? 8.152 14.039 -2.300 1.00 94.38 90 THR A N 1
ATOM 713 C CA . THR A 1 90 ? 6.905 14.035 -1.527 1.00 94.38 90 THR A CA 1
ATOM 714 C C . THR A 1 90 ? 7.104 13.454 -0.123 1.00 94.38 90 THR A C 1
ATOM 716 O O . THR A 1 90 ? 7.449 12.286 0.038 1.00 94.38 90 THR A O 1
ATOM 719 N N . ALA A 1 91 ? 6.841 14.264 0.908 1.00 95.56 91 ALA A N 1
ATOM 720 C CA . ALA A 1 91 ? 7.088 13.917 2.311 1.00 95.56 91 ALA A CA 1
ATOM 721 C C . ALA A 1 91 ? 6.307 12.684 2.801 1.00 95.56 91 ALA A C 1
ATOM 723 O O . ALA A 1 91 ? 6.755 12.006 3.725 1.00 95.56 91 ALA A O 1
ATOM 724 N N . ALA A 1 92 ? 5.160 12.396 2.179 1.00 95.81 92 ALA A N 1
ATOM 725 C CA . ALA A 1 92 ? 4.293 11.271 2.514 1.00 95.81 92 ALA A CA 1
ATOM 726 C C . ALA A 1 92 ? 4.863 9.908 2.073 1.00 95.81 92 ALA A C 1
ATOM 728 O O . ALA A 1 92 ? 4.421 8.877 2.574 1.00 95.81 92 ALA A O 1
ATOM 729 N N . ASN A 1 93 ? 5.892 9.885 1.217 1.00 96.19 93 ASN A N 1
ATOM 730 C CA . ASN A 1 93 ? 6.526 8.657 0.722 1.00 96.19 93 ASN A CA 1
ATOM 731 C C . ASN A 1 93 ? 7.518 8.061 1.736 1.00 96.19 93 ASN A C 1
ATOM 733 O O . ASN A 1 93 ? 8.427 7.329 1.369 1.00 96.19 93 ASN A O 1
ATOM 737 N N . VAL A 1 94 ? 7.391 8.397 3.016 1.00 96.50 94 VAL A N 1
ATOM 738 C CA . VAL A 1 94 ? 8.255 7.928 4.104 1.00 96.50 94 VAL A CA 1
ATOM 739 C C . VAL A 1 94 ? 7.534 6.853 4.911 1.00 96.50 94 VAL A C 1
ATOM 741 O O . VAL A 1 94 ? 6.307 6.857 4.971 1.00 96.50 94 VAL A O 1
ATOM 744 N N . LYS A 1 95 ? 8.271 5.963 5.583 1.00 97.06 95 LYS A N 1
ATOM 745 C CA . LYS A 1 95 ? 7.681 5.044 6.567 1.00 97.06 95 LYS A CA 1
ATOM 746 C C . LYS A 1 95 ? 6.923 5.846 7.649 1.00 97.06 95 LYS A C 1
ATOM 748 O O . LYS A 1 95 ? 7.501 6.799 8.181 1.00 97.06 95 LYS A O 1
ATOM 753 N N . PRO A 1 96 ? 5.697 5.441 8.034 1.00 97.88 96 PRO A N 1
ATOM 754 C CA . PRO A 1 96 ? 4.980 6.053 9.146 1.00 97.88 96 PRO A CA 1
ATOM 755 C C . PRO A 1 96 ? 5.795 6.040 10.443 1.00 97.88 96 PRO A C 1
ATOM 757 O O . PRO A 1 96 ? 6.397 5.019 10.804 1.00 97.88 96 PRO A O 1
ATOM 760 N N . MET A 1 97 ? 5.777 7.166 11.152 1.00 98.31 97 MET A N 1
ATOM 761 C CA . MET A 1 97 ? 6.445 7.368 12.431 1.00 98.31 97 MET A CA 1
ATOM 762 C C . MET A 1 97 ? 5.539 8.131 13.394 1.00 98.31 97 MET A C 1
ATOM 764 O O . MET A 1 97 ? 4.998 9.179 13.052 1.00 98.31 97 MET A O 1
ATOM 768 N N . PHE A 1 98 ? 5.414 7.628 14.618 1.00 97.81 98 PHE A N 1
ATOM 769 C CA . PHE A 1 98 ? 4.711 8.336 15.683 1.00 97.81 98 PHE A CA 1
ATOM 770 C C . PHE A 1 98 ? 5.380 8.083 17.023 1.00 97.81 98 PHE A C 1
ATOM 772 O O . PHE A 1 98 ? 5.372 6.952 17.503 1.00 97.81 98 PHE A O 1
ATOM 779 N N . LEU A 1 99 ? 5.974 9.115 17.619 1.00 97.25 99 LEU A N 1
ATOM 780 C CA . LEU A 1 99 ? 6.738 8.951 18.853 1.00 97.25 99 LEU A CA 1
ATOM 781 C C . LEU A 1 99 ? 5.830 9.039 20.082 1.00 97.25 99 LEU A C 1
ATOM 783 O O . LEU A 1 99 ? 5.238 10.079 20.360 1.00 97.25 99 LEU A O 1
ATOM 787 N N . VAL A 1 100 ? 5.787 7.961 20.862 1.00 93.44 100 VAL A N 1
ATOM 788 C CA . VAL A 1 100 ? 5.149 7.906 22.183 1.00 93.44 100 VAL A CA 1
ATOM 789 C C . VAL A 1 100 ? 6.229 7.572 23.198 1.00 93.44 100 VAL A C 1
ATOM 791 O O . VAL A 1 100 ? 6.790 6.481 23.168 1.00 93.44 100 VAL A O 1
ATOM 794 N N . ASN A 1 101 ? 6.559 8.514 24.085 1.00 91.38 101 ASN A N 1
ATOM 795 C CA . ASN A 1 101 ? 7.623 8.346 25.088 1.00 91.38 101 ASN A CA 1
ATOM 796 C C . ASN A 1 101 ? 8.964 7.875 24.479 1.00 91.38 101 ASN A C 1
ATOM 798 O O . ASN A 1 101 ? 9.652 7.023 25.036 1.00 91.38 101 ASN A O 1
ATOM 802 N N . GLY A 1 102 ? 9.310 8.399 23.298 1.00 90.00 102 GLY A N 1
ATOM 803 C CA . GLY A 1 102 ? 10.526 8.035 22.562 1.00 90.00 102 GLY A CA 1
ATOM 804 C C . GLY A 1 102 ? 10.455 6.717 21.779 1.00 90.00 102 GLY A C 1
ATOM 805 O O . GLY A 1 102 ? 11.423 6.380 21.105 1.00 90.00 102 GLY A O 1
ATOM 806 N N . GLN A 1 103 ? 9.335 5.991 21.823 1.00 94.81 103 GLN A N 1
ATOM 807 C CA . GLN A 1 103 ? 9.116 4.758 21.061 1.00 94.81 103 GLN A CA 1
ATOM 808 C C . GLN A 1 103 ? 8.290 5.030 19.800 1.00 94.81 103 GLN A C 1
ATOM 810 O O . GLN A 1 103 ? 7.263 5.707 19.864 1.00 94.81 103 GLN A O 1
ATOM 815 N N . ASP A 1 104 ? 8.711 4.483 18.658 1.00 96.81 104 ASP A N 1
ATOM 816 C CA . ASP A 1 104 ? 7.979 4.616 17.395 1.00 96.81 104 ASP A CA 1
ATOM 817 C C . ASP A 1 104 ? 6.797 3.634 17.324 1.00 96.81 104 ASP A C 1
ATOM 819 O O . ASP A 1 104 ? 6.972 2.418 17.303 1.00 96.81 104 ASP A O 1
ATOM 823 N N . SER A 1 105 ? 5.584 4.178 17.250 1.00 96.94 105 SER A N 1
ATOM 824 C CA . SER A 1 105 ? 4.319 3.455 17.062 1.00 96.94 105 SER A CA 1
ATOM 825 C C . SER A 1 105 ? 3.697 3.686 15.677 1.00 96.94 105 SER A C 1
ATOM 827 O O . SER A 1 105 ? 2.553 3.294 15.437 1.00 96.94 105 SER A O 1
ATOM 829 N N . GLY A 1 106 ? 4.413 4.336 14.756 1.00 97.88 106 GLY A N 1
ATOM 830 C CA . GLY A 1 106 ? 3.862 4.858 13.506 1.00 97.88 106 GLY A CA 1
ATOM 831 C C . GLY A 1 106 ? 3.245 3.797 12.601 1.00 97.88 106 GLY A C 1
ATOM 832 O O . GLY A 1 106 ? 2.113 3.963 12.151 1.00 97.88 106 GLY A O 1
ATOM 833 N N . THR A 1 107 ? 3.940 2.681 12.364 1.00 97.81 107 THR A N 1
ATOM 834 C CA . THR A 1 107 ? 3.423 1.593 11.509 1.00 97.81 107 THR A CA 1
ATOM 835 C C . THR A 1 107 ? 2.192 0.926 12.110 1.00 97.81 107 THR A C 1
ATOM 837 O O . THR A 1 107 ? 1.251 0.611 11.387 1.00 97.81 107 THR A O 1
ATOM 840 N N . HIS A 1 108 ? 2.151 0.769 13.434 1.00 97.94 108 HIS A N 1
ATOM 841 C CA . HIS A 1 108 ? 0.985 0.225 14.124 1.00 97.94 108 HIS A CA 1
ATOM 842 C C . HIS A 1 108 ? -0.233 1.153 14.011 1.00 97.94 108 HIS A C 1
ATOM 844 O O . HIS A 1 108 ? -1.342 0.684 13.752 1.00 97.94 108 HIS A O 1
ATOM 850 N N . LEU A 1 109 ? -0.045 2.470 14.162 1.00 98.12 109 LEU A N 1
ATOM 851 C CA . LEU A 1 109 ? -1.129 3.438 13.963 1.00 98.12 109 LEU A CA 1
ATOM 852 C C . LEU A 1 109 ? -1.600 3.470 12.508 1.00 98.12 109 LEU A C 1
ATOM 854 O O . LEU A 1 109 ? -2.804 3.455 12.274 1.00 98.12 109 LEU A O 1
ATOM 858 N N . TRP A 1 110 ? -0.681 3.423 11.542 1.00 98.50 110 TRP A N 1
ATOM 859 C CA . TRP A 1 110 ? -1.022 3.322 10.121 1.00 98.50 110 TRP A CA 1
ATOM 860 C C . TRP A 1 110 ? -1.856 2.067 9.822 1.00 98.50 110 TRP A C 1
ATOM 862 O O . TRP A 1 110 ? -2.875 2.148 9.140 1.00 98.50 110 TRP A O 1
ATOM 872 N N . GLY A 1 111 ? -1.510 0.920 10.417 1.00 98.56 111 GLY A N 1
ATOM 873 C CA . GLY A 1 111 ? -2.304 -0.307 10.304 1.00 98.56 111 GLY A CA 1
ATOM 874 C C . GLY A 1 111 ? -3.735 -0.171 10.841 1.00 98.56 111 GLY A C 1
ATOM 875 O O . GLY A 1 111 ? -4.667 -0.727 10.261 1.00 98.56 111 GLY A O 1
ATOM 876 N N . LYS A 1 112 ? -3.948 0.624 11.900 1.00 98.50 112 LYS A N 1
ATOM 877 C CA . LYS A 1 112 ? -5.301 0.951 12.388 1.00 98.50 112 LYS A CA 1
ATOM 878 C C . LYS A 1 112 ? -6.077 1.818 11.398 1.00 98.50 112 LYS A C 1
ATOM 880 O O . LYS A 1 112 ? -7.267 1.584 11.225 1.00 98.50 112 LYS A O 1
ATOM 885 N N . LEU A 1 113 ? -5.425 2.778 10.736 1.00 98.62 113 LEU A N 1
ATOM 886 C CA . LEU A 1 113 ? -6.061 3.575 9.677 1.00 98.62 113 LEU A CA 1
ATOM 887 C C . LEU A 1 113 ? -6.519 2.688 8.517 1.00 98.62 113 LEU A C 1
ATOM 889 O O . LEU A 1 113 ? -7.652 2.807 8.061 1.00 98.62 113 LEU A O 1
ATOM 893 N N . ALA A 1 114 ? -5.665 1.757 8.085 1.00 98.50 114 ALA A N 1
ATOM 894 C CA . ALA A 1 114 ? -6.001 0.787 7.047 1.00 98.50 114 ALA A CA 1
ATOM 895 C C . ALA A 1 114 ? -7.230 -0.061 7.427 1.00 98.50 114 ALA A C 1
ATOM 897 O O . ALA A 1 114 ? -8.142 -0.223 6.619 1.00 98.50 114 ALA A O 1
ATOM 898 N N . ALA A 1 115 ? -7.303 -0.541 8.673 1.00 98.62 115 ALA A N 1
ATOM 899 C CA . ALA A 1 115 ? -8.471 -1.265 9.172 1.00 98.62 115 ALA A CA 1
ATOM 900 C C . ALA A 1 115 ? -9.737 -0.388 9.242 1.00 98.62 115 ALA A C 1
ATOM 902 O O . ALA A 1 115 ? -10.814 -0.859 8.898 1.00 98.62 115 ALA A O 1
ATOM 903 N N . LEU A 1 116 ? -9.630 0.890 9.623 1.00 98.50 116 LEU A N 1
ATOM 904 C CA . LEU A 1 116 ? -10.771 1.818 9.602 1.00 98.50 116 LEU A CA 1
ATOM 905 C C . LEU A 1 116 ? -11.311 2.046 8.184 1.00 98.50 116 LEU A C 1
ATOM 907 O O . LEU A 1 116 ? -12.522 2.157 8.013 1.00 98.50 116 LEU A O 1
ATOM 911 N N . ILE A 1 117 ? -10.440 2.074 7.170 1.00 98.12 117 ILE A N 1
ATOM 912 C CA . ILE A 1 117 ? -10.871 2.137 5.766 1.00 98.12 117 ILE A CA 1
ATOM 913 C C . ILE A 1 117 ? -11.640 0.867 5.388 1.00 98.12 117 ILE A C 1
ATOM 915 O O . ILE A 1 117 ? -12.706 0.982 4.792 1.00 98.12 117 ILE A O 1
ATOM 919 N N . VAL A 1 118 ? -11.156 -0.320 5.777 1.00 98.25 118 VAL A N 1
ATOM 920 C CA . VAL A 1 118 ? -11.897 -1.581 5.573 1.00 98.25 118 VAL A CA 1
ATOM 921 C C . VAL A 1 118 ? -13.279 -1.510 6.222 1.00 98.25 118 VAL A C 1
ATOM 923 O O . VAL A 1 118 ? -14.270 -1.745 5.539 1.00 98.25 118 VAL A O 1
ATOM 926 N N . ALA A 1 119 ? -13.357 -1.093 7.490 1.00 98.00 119 ALA A N 1
ATOM 927 C CA . ALA A 1 119 ? -14.625 -0.976 8.211 1.00 98.00 119 ALA A CA 1
ATOM 928 C C . ALA A 1 119 ? -15.627 -0.062 7.493 1.00 98.00 119 ALA A C 1
ATOM 930 O O . ALA A 1 119 ? -16.804 -0.392 7.355 1.00 98.00 119 ALA A O 1
ATOM 931 N N . HIS A 1 120 ? -15.160 1.097 7.023 1.00 97.94 120 HIS A N 1
ATOM 932 C CA . HIS A 1 120 ? -16.006 2.049 6.309 1.00 97.94 120 HIS A CA 1
ATOM 933 C C . HIS A 1 120 ? -16.511 1.475 4.983 1.00 97.94 120 HIS A C 1
ATOM 935 O O . HIS A 1 120 ? -17.705 1.545 4.691 1.00 97.94 120 HIS A O 1
ATOM 941 N N . VAL A 1 121 ? -15.624 0.869 4.192 1.00 97.62 121 VAL A N 1
ATOM 942 C CA . VAL A 1 121 ? -15.983 0.277 2.897 1.00 97.62 121 VAL A CA 1
ATOM 943 C C . VAL A 1 121 ? -16.944 -0.896 3.070 1.00 97.62 121 VAL A C 1
ATOM 945 O O . VAL A 1 121 ? -17.919 -0.978 2.328 1.00 97.62 121 VAL A O 1
ATOM 948 N N . ASP A 1 122 ? -16.730 -1.756 4.062 1.00 96.69 122 ASP A N 1
ATOM 949 C CA . ASP A 1 122 ? -17.607 -2.895 4.339 1.00 96.69 122 ASP A CA 1
ATOM 950 C C . ASP A 1 122 ? -19.017 -2.439 4.744 1.00 96.69 122 ASP A C 1
ATOM 952 O O . ASP A 1 122 ? -20.011 -3.021 4.309 1.00 96.69 122 ASP A O 1
ATOM 956 N N . GLN A 1 123 ? -19.123 -1.354 5.516 1.00 96.06 123 GLN A N 1
ATOM 957 C CA . GLN A 1 123 ? -20.407 -0.813 5.970 1.00 96.06 123 GLN A CA 1
ATOM 958 C C . GLN A 1 123 ? -21.148 -0.026 4.883 1.00 96.06 123 GLN A C 1
ATOM 960 O O . GLN A 1 123 ? -22.359 -0.183 4.728 1.00 96.06 123 GLN A O 1
ATOM 965 N N . GLN A 1 124 ? -20.447 0.832 4.136 1.00 97.31 124 GLN A N 1
ATOM 966 C CA . GLN A 1 124 ? -21.070 1.742 3.164 1.00 97.31 124 GLN A CA 1
ATOM 967 C C . GLN A 1 124 ? -21.170 1.139 1.756 1.00 97.31 124 GLN A C 1
ATOM 969 O O . GLN A 1 124 ? -22.074 1.474 0.988 1.00 97.31 124 GLN A O 1
ATOM 974 N N . PHE A 1 125 ? -20.268 0.218 1.412 1.00 96.12 125 PHE A N 1
ATOM 975 C CA . PHE A 1 125 ? -20.166 -0.403 0.091 1.00 96.12 125 PHE A CA 1
ATOM 976 C C . PHE A 1 125 ? -19.996 -1.934 0.174 1.00 96.12 125 PHE A C 1
ATOM 978 O O . PHE A 1 125 ? -19.113 -2.481 -0.489 1.00 96.12 125 PHE A O 1
ATOM 985 N N . PRO A 1 126 ? -20.874 -2.677 0.881 1.00 92.12 126 PRO A N 1
ATOM 986 C CA . PRO A 1 126 ? -20.715 -4.125 1.105 1.00 92.12 126 PRO A CA 1
ATOM 987 C C . PRO A 1 126 ? -20.652 -4.967 -0.184 1.00 92.12 126 PRO A C 1
ATOM 989 O O . PRO A 1 126 ? -20.136 -6.080 -0.189 1.00 92.12 126 PRO A O 1
ATOM 992 N N . GLN A 1 127 ? -21.172 -4.441 -1.297 1.00 90.25 127 GLN A N 1
ATOM 993 C CA . GLN A 1 127 ? -21.167 -5.092 -2.614 1.00 90.25 127 GLN A CA 1
ATOM 994 C C . GLN A 1 127 ? -19.920 -4.780 -3.454 1.00 90.25 127 GLN A C 1
ATOM 996 O O . GLN A 1 127 ? -19.800 -5.284 -4.567 1.00 90.25 127 GLN A O 1
ATOM 1001 N N . ALA A 1 128 ? -19.014 -3.923 -2.973 1.00 90.31 128 ALA A N 1
ATOM 1002 C CA . ALA A 1 128 ? -17.821 -3.550 -3.727 1.00 90.31 128 ALA A CA 1
ATOM 1003 C C . ALA A 1 128 ? -16.845 -4.724 -3.871 1.00 90.31 128 ALA A C 1
ATOM 1005 O O . ALA A 1 128 ? -16.154 -4.816 -4.880 1.00 90.31 128 ALA A O 1
ATOM 1006 N N . HIS A 1 129 ? -16.794 -5.630 -2.884 1.00 89.94 129 HIS A N 1
ATOM 1007 C CA . HIS A 1 129 ? -15.838 -6.744 -2.854 1.00 89.94 129 HIS A CA 1
ATOM 1008 C C . HIS A 1 129 ? -14.399 -6.284 -3.146 1.00 89.94 129 HIS A C 1
ATOM 1010 O O . HIS A 1 129 ? -13.682 -6.890 -3.951 1.00 89.94 129 HIS A O 1
ATOM 1016 N N . SER A 1 130 ? -14.012 -5.170 -2.519 1.00 93.94 130 SER A N 1
ATOM 1017 C CA . SER A 1 130 ? -12.758 -4.473 -2.779 1.00 93.94 130 SER A CA 1
ATOM 1018 C C . SER A 1 130 ? -11.541 -5.365 -2.541 1.00 93.94 130 SER A C 1
ATOM 1020 O O . SER A 1 130 ? -11.467 -6.106 -1.557 1.00 93.94 130 SER A O 1
ATOM 1022 N N . LEU A 1 131 ? -10.557 -5.255 -3.430 1.00 95.75 131 LEU A N 1
ATOM 1023 C CA . LEU A 1 131 ? -9.192 -5.710 -3.173 1.00 95.75 131 LEU A CA 1
ATOM 1024 C C . LEU A 1 131 ? -8.438 -4.581 -2.467 1.00 95.75 131 LEU A C 1
ATOM 1026 O O . LEU A 1 131 ? -8.669 -3.415 -2.779 1.00 95.75 131 LEU A O 1
ATOM 1030 N N . TYR A 1 132 ? -7.521 -4.905 -1.561 1.00 97.81 132 TYR A N 1
ATOM 1031 C CA . TYR A 1 132 ? -6.692 -3.911 -0.884 1.00 97.81 132 TYR A CA 1
ATOM 1032 C C . TYR A 1 132 ? -5.219 -4.163 -1.165 1.00 97.81 132 TYR A C 1
ATOM 1034 O O . TYR A 1 132 ? -4.679 -5.214 -0.827 1.00 97.81 132 TYR A O 1
ATOM 1042 N N . GLU A 1 133 ? -4.562 -3.185 -1.768 1.00 97.94 133 GLU A N 1
ATOM 1043 C CA . GLU A 1 133 ? -3.127 -3.214 -2.022 1.00 97.94 133 GLU A CA 1
ATOM 1044 C C . GLU A 1 133 ? -2.411 -2.366 -0.968 1.00 97.94 133 GLU A C 1
ATOM 1046 O O . GLU A 1 133 ? -2.778 -1.214 -0.733 1.00 97.94 133 GLU A O 1
ATOM 1051 N N . ILE A 1 134 ? -1.406 -2.932 -0.299 1.00 98.25 134 ILE A N 1
ATOM 1052 C CA . ILE A 1 134 ? -0.630 -2.216 0.716 1.00 98.25 134 ILE A CA 1
ATOM 1053 C C . ILE A 1 134 ? 0.552 -1.518 0.048 1.00 98.25 134 ILE A C 1
ATOM 1055 O O . ILE A 1 134 ? 1.468 -2.182 -0.447 1.00 98.25 134 ILE A O 1
ATOM 1059 N N . TRP A 1 135 ? 0.561 -0.189 0.174 1.00 96.94 135 TRP A N 1
ATOM 1060 C CA . TRP A 1 135 ? 1.543 0.752 -0.367 1.00 96.94 135 TRP A CA 1
ATOM 1061 C C . TRP A 1 135 ? 1.598 0.800 -1.901 1.00 96.94 135 TRP A C 1
ATOM 1063 O O . TRP A 1 135 ? 0.841 0.129 -2.587 1.00 96.94 135 TRP A O 1
ATOM 1073 N N . ASN A 1 136 ? 2.496 1.627 -2.438 1.00 95.69 136 ASN A N 1
ATOM 1074 C CA . ASN A 1 136 ? 2.770 1.722 -3.867 1.00 95.69 136 ASN A CA 1
ATOM 1075 C C . ASN A 1 136 ? 4.284 1.782 -4.118 1.00 95.69 136 ASN A C 1
ATOM 1077 O O . ASN A 1 136 ? 4.951 2.658 -3.568 1.00 95.69 136 ASN A O 1
ATOM 1081 N N . GLN A 1 137 ? 4.811 0.886 -4.959 1.00 95.62 137 GLN A N 1
ATOM 1082 C CA . GLN A 1 137 ? 6.196 0.899 -5.462 1.00 95.62 137 GLN A CA 1
ATOM 1083 C C . GLN A 1 137 ? 7.285 1.062 -4.385 1.00 95.62 137 GLN A C 1
ATOM 1085 O O . GLN A 1 137 ? 8.207 1.853 -4.567 1.00 95.62 137 GLN A O 1
ATOM 1090 N N . PRO A 1 138 ? 7.234 0.348 -3.246 1.00 96.25 138 PRO A N 1
ATOM 1091 C CA . PRO A 1 138 ? 8.173 0.551 -2.142 1.00 96.25 138 PRO A CA 1
ATOM 1092 C C . PRO A 1 138 ? 9.631 0.222 -2.508 1.00 96.25 138 PRO A C 1
ATOM 1094 O O . PRO A 1 138 ? 10.550 0.645 -1.814 1.00 96.25 138 PRO A O 1
ATOM 1097 N N . ASP A 1 139 ? 9.862 -0.504 -3.599 1.00 94.94 139 ASP A N 1
ATOM 1098 C CA . ASP A 1 139 ? 11.171 -0.793 -4.183 1.00 94.94 139 ASP A CA 1
ATOM 1099 C C . ASP A 1 139 ? 11.722 0.350 -5.053 1.00 94.94 139 ASP A C 1
ATOM 1101 O O . ASP A 1 139 ? 12.912 0.369 -5.371 1.00 94.94 139 ASP A O 1
ATOM 1105 N N . GLY A 1 140 ? 10.888 1.333 -5.392 1.00 90.94 140 GLY A N 1
ATOM 1106 C CA . GLY A 1 140 ? 11.279 2.565 -6.057 1.00 90.94 140 GLY A CA 1
ATOM 1107 C C . GLY A 1 140 ? 11.899 3.569 -5.083 1.00 90.94 140 GLY A C 1
ATOM 1108 O O . GLY A 1 140 ? 11.318 3.911 -4.052 1.00 90.94 140 GLY A O 1
ATOM 1109 N N . ASN A 1 141 ? 13.054 4.127 -5.458 1.00 85.19 141 ASN A N 1
ATOM 1110 C CA . ASN A 1 141 ? 13.843 5.057 -4.632 1.00 85.19 141 ASN A CA 1
ATOM 1111 C C . ASN A 1 141 ? 13.080 6.288 -4.117 1.00 85.19 141 ASN A C 1
ATOM 1113 O O . ASN A 1 141 ? 13.544 6.941 -3.183 1.00 85.19 141 ASN A O 1
ATOM 1117 N N . THR A 1 142 ? 11.955 6.633 -4.742 1.00 90.12 142 THR A N 1
ATOM 1118 C CA . THR A 1 142 ? 11.157 7.820 -4.424 1.00 90.12 142 THR A CA 1
ATOM 1119 C C . THR A 1 142 ? 9.800 7.504 -3.814 1.00 90.12 142 THR A C 1
ATOM 1121 O O . THR A 1 142 ? 9.057 8.434 -3.530 1.00 90.12 142 THR A O 1
ATOM 1124 N N . PHE A 1 143 ? 9.453 6.232 -3.632 1.00 93.75 143 PHE A N 1
ATOM 1125 C CA . PHE A 1 143 ? 8.111 5.794 -3.235 1.00 93.75 143 PHE A CA 1
ATOM 1126 C C . PHE A 1 143 ? 8.081 5.140 -1.849 1.00 93.75 143 PHE A C 1
ATOM 1128 O O . PHE A 1 143 ? 7.021 5.064 -1.237 1.00 93.75 143 PHE A O 1
ATOM 1135 N N . LEU A 1 144 ? 9.246 4.777 -1.306 1.00 96.12 144 LEU A N 1
ATOM 1136 C CA . LEU A 1 144 ? 9.482 4.583 0.125 1.00 96.12 144 LEU A CA 1
ATOM 1137 C C . LEU A 1 144 ? 10.879 5.133 0.463 1.00 96.12 144 LEU A C 1
ATOM 1139 O O . LEU A 1 144 ? 11.883 4.436 0.355 1.00 96.12 144 LEU A O 1
ATOM 1143 N N . CYS A 1 145 ? 10.974 6.424 0.772 1.00 96.25 145 CYS A N 1
ATOM 1144 C CA . CYS A 1 145 ? 12.253 7.126 0.845 1.00 96.25 145 CYS A CA 1
ATOM 1145 C C . CYS A 1 145 ? 13.149 6.582 1.958 1.00 96.25 145 CYS A C 1
ATOM 1147 O O . CYS A 1 145 ? 12.738 6.500 3.117 1.00 96.25 145 CYS A O 1
ATOM 1149 N N . MET A 1 146 ? 14.408 6.345 1.602 1.00 95.81 146 MET A N 1
ATOM 1150 C CA . MET A 1 146 ? 15.518 6.129 2.533 1.00 95.81 146 MET A CA 1
ATOM 1151 C C . MET A 1 146 ? 16.464 7.329 2.473 1.00 95.81 146 MET A C 1
ATOM 1153 O O . MET A 1 146 ? 16.354 8.133 1.541 1.00 95.81 146 MET A O 1
ATOM 1157 N N . PRO A 1 147 ? 17.357 7.526 3.459 1.00 90.94 147 PRO A N 1
ATOM 1158 C CA . PRO A 1 147 ? 18.339 8.600 3.394 1.00 90.94 147 PRO A CA 1
ATOM 1159 C C . PRO A 1 147 ? 19.102 8.580 2.062 1.00 90.94 147 PRO A C 1
ATOM 1161 O O . PRO A 1 147 ? 19.496 7.526 1.556 1.00 90.94 147 PRO A O 1
ATOM 1164 N N . LYS A 1 148 ? 19.302 9.752 1.453 1.00 85.69 148 LYS A N 1
ATOM 1165 C CA . LYS A 1 148 ? 19.986 9.835 0.158 1.00 85.69 148 LYS A CA 1
ATOM 1166 C C . LYS A 1 148 ? 21.417 9.297 0.275 1.00 85.69 148 LYS A C 1
ATOM 1168 O O . LYS A 1 148 ? 22.184 9.746 1.120 1.00 85.69 148 LYS A O 1
ATOM 1173 N N . GLY A 1 149 ? 21.792 8.395 -0.633 1.00 83.75 149 GLY A N 1
ATOM 1174 C CA . GLY A 1 149 ? 23.129 7.791 -0.657 1.00 83.75 149 GLY A CA 1
ATOM 1175 C C . GLY A 1 149 ? 23.318 6.644 0.337 1.00 83.75 149 GLY A C 1
ATOM 1176 O O . GLY A 1 149 ? 24.437 6.148 0.470 1.00 83.75 149 GLY A O 1
ATOM 1177 N N . ASP A 1 150 ? 22.248 6.211 1.006 1.00 88.25 150 ASP A N 1
ATOM 1178 C CA . ASP A 1 150 ? 22.266 5.006 1.821 1.00 88.25 150 ASP A CA 1
ATOM 1179 C C . ASP A 1 150 ? 22.582 3.776 0.961 1.00 88.25 150 ASP A C 1
ATOM 1181 O O . ASP A 1 150 ? 21.850 3.437 0.027 1.00 88.25 150 ASP A O 1
ATOM 1185 N N . LYS A 1 151 ? 23.692 3.106 1.283 1.00 90.19 151 LYS A N 1
ATOM 1186 C CA . LYS A 1 151 ? 24.149 1.903 0.578 1.00 90.19 151 LYS A CA 1
ATOM 1187 C C . LYS A 1 151 ? 23.250 0.694 0.847 1.00 90.19 151 LYS A C 1
ATOM 1189 O O . LYS A 1 151 ? 23.265 -0.237 0.049 1.00 90.19 151 LYS A O 1
ATOM 1194 N N . ASN A 1 152 ? 22.475 0.723 1.930 1.00 92.81 152 ASN A N 1
ATOM 1195 C CA . ASN A 1 152 ? 21.546 -0.334 2.322 1.00 92.81 152 ASN A CA 1
ATOM 1196 C C . ASN A 1 152 ? 20.088 0.012 1.997 1.00 92.81 152 ASN A C 1
ATOM 1198 O O . ASN A 1 152 ? 19.193 -0.762 2.3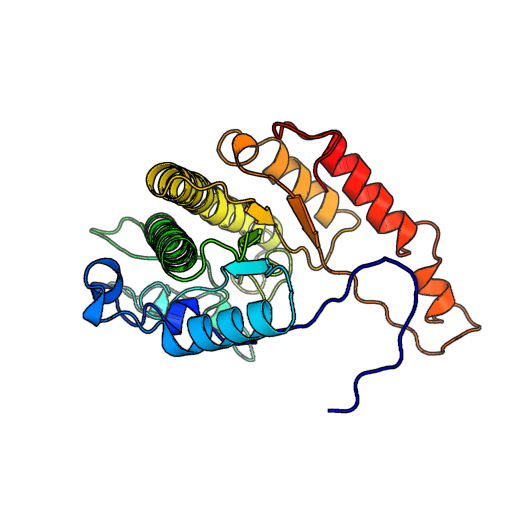32 1.00 92.81 152 ASN A O 1
ATOM 1202 N N . GLY A 1 153 ? 19.838 1.128 1.300 1.00 92.56 153 GLY A N 1
ATOM 1203 C CA . GLY A 1 153 ? 18.492 1.665 1.113 1.00 92.56 153 GLY A CA 1
ATOM 1204 C C . GLY A 1 153 ? 17.479 0.674 0.523 1.00 92.56 153 GLY A C 1
ATOM 1205 O O . GLY A 1 153 ? 16.302 0.746 0.860 1.00 92.56 153 GLY A O 1
ATOM 1206 N N . ASP A 1 154 ? 17.901 -0.272 -0.319 1.00 93.00 154 ASP A N 1
ATOM 1207 C CA . ASP A 1 154 ? 17.002 -1.305 -0.854 1.00 93.00 154 ASP A CA 1
ATOM 1208 C C . ASP A 1 154 ? 16.552 -2.293 0.237 1.00 93.00 154 ASP A C 1
ATOM 1210 O O . ASP A 1 154 ? 15.359 -2.569 0.375 1.00 93.00 154 ASP A O 1
ATOM 1214 N N . ALA A 1 155 ? 17.486 -2.778 1.060 1.00 95.19 155 ALA A N 1
ATOM 1215 C CA . ALA A 1 155 ? 17.190 -3.680 2.173 1.00 95.19 155 ALA A CA 1
ATOM 1216 C C . ALA A 1 155 ? 16.385 -2.977 3.282 1.00 95.19 155 ALA A C 1
ATOM 1218 O O . ALA A 1 155 ? 15.476 -3.570 3.873 1.00 95.19 155 ALA A O 1
ATOM 1219 N N . ASP A 1 156 ? 16.663 -1.697 3.524 1.00 96.06 156 ASP A N 1
ATOM 1220 C CA . ASP A 1 156 ? 15.919 -0.886 4.488 1.00 96.06 156 ASP A CA 1
ATOM 1221 C C . ASP A 1 156 ? 14.492 -0.600 4.005 1.00 96.06 156 ASP A C 1
ATOM 1223 O O . ASP A 1 156 ? 13.554 -0.651 4.805 1.00 96.06 156 ASP A O 1
ATOM 1227 N N . ARG A 1 157 ? 14.274 -0.423 2.691 1.00 96.88 157 ARG A N 1
ATOM 1228 C CA . ARG A 1 157 ? 12.923 -0.375 2.099 1.00 96.88 157 ARG A CA 1
ATOM 1229 C C . ARG A 1 157 ? 12.162 -1.674 2.285 1.00 96.88 157 ARG A C 1
ATOM 1231 O O . ARG A 1 157 ? 11.003 -1.619 2.693 1.00 96.88 157 ARG A O 1
ATOM 1238 N N . VAL A 1 158 ? 12.794 -2.826 2.058 1.00 97.56 158 VAL A N 1
ATOM 1239 C CA . VAL A 1 158 ? 12.163 -4.130 2.329 1.00 97.56 158 VAL A CA 1
ATOM 1240 C C . VAL A 1 158 ? 11.765 -4.225 3.799 1.00 97.56 158 VAL A C 1
ATOM 1242 O O . VAL A 1 158 ? 10.625 -4.561 4.110 1.00 97.56 158 VAL A O 1
ATOM 1245 N N . THR A 1 159 ? 12.667 -3.870 4.714 1.00 97.81 159 THR A N 1
ATOM 1246 C CA . THR A 1 159 ? 12.405 -3.902 6.161 1.00 97.81 159 THR A CA 1
ATOM 1247 C C . THR A 1 159 ? 11.254 -2.972 6.553 1.00 97.81 159 THR A C 1
ATOM 1249 O O . THR A 1 159 ? 10.331 -3.385 7.260 1.00 97.81 159 THR A O 1
ATOM 1252 N N . ALA A 1 160 ? 11.259 -1.735 6.056 1.00 97.94 160 ALA A N 1
ATOM 1253 C CA . ALA A 1 160 ? 10.209 -0.757 6.312 1.00 97.94 160 ALA A CA 1
ATOM 1254 C C . ALA A 1 160 ? 8.853 -1.207 5.752 1.00 97.94 160 ALA A C 1
ATOM 1256 O O . ALA A 1 160 ? 7.845 -1.130 6.456 1.00 97.94 160 ALA A O 1
ATOM 1257 N N . TYR A 1 161 ? 8.823 -1.722 4.522 1.00 98.50 161 TYR A N 1
ATOM 1258 C CA . TYR A 1 161 ? 7.600 -2.218 3.901 1.00 98.50 161 TYR A CA 1
ATOM 1259 C C . TYR A 1 161 ? 7.026 -3.426 4.646 1.00 98.50 161 TYR A C 1
ATOM 1261 O O . TYR A 1 161 ? 5.832 -3.460 4.940 1.00 98.50 161 TYR A O 1
ATOM 1269 N N . LYS A 1 162 ? 7.875 -4.382 5.038 1.00 98.62 162 LYS A N 1
ATOM 1270 C CA . LYS A 1 162 ? 7.458 -5.529 5.853 1.00 98.62 162 LYS A CA 1
ATOM 1271 C C . LYS A 1 162 ? 6.812 -5.091 7.164 1.00 98.62 162 LYS A C 1
ATOM 1273 O O . LYS A 1 162 ? 5.778 -5.636 7.540 1.00 98.62 162 LYS A O 1
ATOM 1278 N N . ALA A 1 163 ? 7.376 -4.085 7.834 1.00 98.56 163 ALA A N 1
ATOM 1279 C CA . ALA A 1 163 ? 6.806 -3.542 9.065 1.00 98.56 163 ALA A CA 1
ATOM 1280 C C . ALA A 1 163 ? 5.426 -2.889 8.847 1.00 98.56 163 ALA A C 1
ATOM 1282 O O . ALA A 1 163 ? 4.556 -3.013 9.707 1.00 98.56 163 ALA A O 1
ATOM 1283 N N . ILE A 1 164 ? 5.208 -2.219 7.709 1.00 98.75 164 ILE A N 1
ATOM 1284 C CA . ILE A 1 164 ? 3.900 -1.659 7.324 1.00 98.75 164 ILE A CA 1
ATOM 1285 C C . ILE A 1 164 ? 2.898 -2.791 7.065 1.00 98.75 164 ILE A C 1
ATOM 1287 O O . ILE A 1 164 ? 1.810 -2.796 7.642 1.00 98.75 164 ILE A O 1
ATOM 1291 N N . TYR A 1 165 ? 3.278 -3.781 6.253 1.00 98.75 165 TYR A N 1
ATOM 1292 C CA . TYR A 1 165 ? 2.405 -4.898 5.890 1.00 98.75 165 TYR A CA 1
ATOM 1293 C C . TYR A 1 165 ? 1.997 -5.730 7.110 1.00 98.75 165 TYR A C 1
ATOM 1295 O O . TYR A 1 165 ? 0.808 -5.950 7.341 1.00 98.75 165 TYR A O 1
ATOM 1303 N N . ALA A 1 166 ? 2.972 -6.144 7.926 1.00 98.62 166 ALA A N 1
ATOM 1304 C CA . ALA A 1 166 ? 2.747 -6.944 9.129 1.00 98.62 166 ALA A CA 1
ATOM 1305 C C . ALA A 1 166 ? 1.892 -6.215 10.179 1.00 98.62 166 ALA A C 1
ATOM 1307 O O . ALA A 1 166 ? 1.197 -6.859 10.960 1.00 98.62 166 ALA A O 1
ATOM 1308 N N . ALA A 1 167 ? 1.920 -4.878 10.204 1.00 98.62 167 ALA A N 1
ATOM 1309 C CA . ALA A 1 167 ? 1.071 -4.091 11.093 1.00 98.62 167 ALA A CA 1
ATOM 1310 C C . ALA A 1 167 ? -0.367 -3.948 10.569 1.00 98.62 167 ALA A C 1
ATOM 1312 O O . ALA A 1 167 ? -1.307 -3.953 11.362 1.00 98.62 167 ALA A O 1
ATOM 1313 N N . ALA A 1 168 ? -0.547 -3.801 9.255 1.00 98.75 168 ALA A N 1
ATOM 1314 C CA . ALA A 1 168 ? -1.843 -3.497 8.656 1.00 98.75 168 ALA A CA 1
ATOM 1315 C C . ALA A 1 168 ? -2.679 -4.741 8.344 1.00 98.75 168 ALA A C 1
ATOM 1317 O O . ALA A 1 168 ? -3.839 -4.818 8.752 1.00 98.75 168 ALA A O 1
ATOM 1318 N N . ALA A 1 169 ? -2.103 -5.728 7.657 1.00 98.62 169 ALA A N 1
ATOM 1319 C CA . ALA A 1 169 ? -2.866 -6.838 7.094 1.00 98.62 169 ALA A CA 1
ATOM 1320 C C . ALA A 1 169 ? -3.622 -7.681 8.149 1.00 98.62 169 ALA A C 1
ATOM 1322 O O . ALA A 1 169 ? -4.795 -7.999 7.919 1.00 98.62 169 ALA A O 1
ATOM 1323 N N . PRO A 1 170 ? -3.049 -7.982 9.337 1.00 98.75 170 PRO A N 1
ATOM 1324 C CA . PRO A 1 170 ? -3.796 -8.659 10.397 1.00 98.75 170 PRO A CA 1
ATOM 1325 C C . PRO A 1 170 ? -4.981 -7.842 10.919 1.00 98.75 170 PRO A C 1
ATOM 1327 O O . PRO A 1 170 ? -6.058 -8.397 11.131 1.00 98.75 170 PRO A O 1
ATOM 1330 N N . LEU A 1 171 ? -4.808 -6.526 11.095 1.00 98.81 171 LEU A N 1
ATOM 1331 C CA . LEU A 1 171 ? -5.862 -5.636 11.591 1.00 98.81 171 LEU A CA 1
ATOM 1332 C C . LEU A 1 171 ? -6.995 -5.486 10.574 1.00 98.81 171 LEU A C 1
ATOM 1334 O O . LEU A 1 171 ? -8.161 -5.577 10.946 1.00 98.81 171 LEU A O 1
ATOM 1338 N N . MET A 1 172 ? -6.657 -5.320 9.295 1.00 98.81 172 MET A N 1
ATOM 1339 C CA . MET A 1 172 ? -7.624 -5.272 8.196 1.00 98.81 172 MET A CA 1
ATOM 1340 C C . MET A 1 172 ? -8.466 -6.548 8.143 1.00 98.81 172 MET A C 1
ATOM 1342 O O . MET A 1 172 ? -9.688 -6.483 8.041 1.00 98.81 172 MET A O 1
ATOM 1346 N N . ARG A 1 173 ? -7.835 -7.721 8.273 1.00 98.31 173 ARG A N 1
ATOM 1347 C CA . ARG A 1 173 ? -8.562 -8.993 8.226 1.00 98.31 173 ARG A CA 1
ATOM 1348 C C . ARG A 1 173 ? -9.401 -9.262 9.468 1.00 98.31 173 ARG A C 1
ATOM 1350 O O . ARG A 1 173 ? -10.497 -9.808 9.352 1.00 98.31 173 ARG A O 1
ATOM 1357 N N . ALA A 1 174 ? -8.904 -8.880 10.642 1.00 98.56 174 ALA A N 1
ATOM 1358 C CA . ALA A 1 174 ? -9.680 -8.935 11.874 1.00 98.56 174 ALA A CA 1
ATOM 1359 C C . ALA A 1 174 ? -10.918 -8.029 11.783 1.00 98.56 174 ALA A C 1
ATOM 1361 O O . ALA A 1 174 ? -12.000 -8.439 12.198 1.00 98.56 174 ALA A O 1
ATOM 1362 N N . GLN A 1 175 ? -10.776 -6.839 11.192 1.00 98.56 175 GLN A N 1
ATOM 1363 C CA . GLN A 1 175 ? -11.886 -5.915 10.981 1.00 98.56 175 GLN A CA 1
ATOM 1364 C C . GLN A 1 175 ? -12.917 -6.475 9.995 1.00 98.56 175 GLN A C 1
ATOM 1366 O O . GLN A 1 175 ? -14.080 -6.578 10.364 1.00 98.56 175 GLN A O 1
ATOM 1371 N N . ALA A 1 176 ? -12.493 -6.965 8.828 1.00 97.62 176 ALA A N 1
ATOM 1372 C CA . ALA A 1 176 ? -13.393 -7.630 7.880 1.00 97.62 176 ALA A CA 1
ATOM 1373 C C . ALA A 1 176 ? -14.159 -8.799 8.529 1.00 97.62 176 ALA A C 1
ATOM 1375 O O . ALA A 1 176 ? -15.374 -8.923 8.407 1.00 97.62 176 ALA A O 1
ATOM 1376 N N . SER A 1 177 ? -13.461 -9.620 9.325 1.00 97.50 177 SER A N 1
ATOM 1377 C CA . SER A 1 177 ? -14.091 -10.729 10.056 1.00 97.50 177 SER A CA 1
ATOM 1378 C C . SER A 1 177 ? -15.141 -10.238 11.059 1.00 97.50 177 SER A C 1
ATOM 1380 O O . SER A 1 177 ? -16.190 -10.861 11.208 1.00 97.50 177 SER A O 1
ATOM 1382 N N . LYS A 1 178 ? -14.874 -9.117 11.741 1.00 98.00 178 LYS A N 1
ATOM 1383 C CA . LYS A 1 178 ? -15.817 -8.467 12.660 1.00 98.00 178 LYS A CA 1
ATOM 1384 C C . LYS A 1 178 ? -17.040 -7.908 11.927 1.00 98.00 178 LYS A C 1
ATOM 1386 O O . LYS A 1 178 ? -18.136 -7.971 12.476 1.00 98.00 178 LYS A O 1
ATOM 1391 N N . ASP A 1 179 ? -16.856 -7.411 10.710 1.00 97.12 179 ASP A N 1
ATOM 1392 C CA . ASP A 1 179 ? -17.929 -6.891 9.858 1.00 97.12 179 ASP A CA 1
ATOM 1393 C C . ASP A 1 179 ? -18.684 -8.005 9.103 1.00 97.12 179 ASP A C 1
ATOM 1395 O O . ASP A 1 179 ? -19.659 -7.738 8.403 1.00 97.12 179 ASP A O 1
ATOM 1399 N N . GLY A 1 180 ? -18.275 -9.270 9.266 1.00 95.62 180 GLY A N 1
ATOM 1400 C CA . GLY A 1 180 ? -18.889 -10.421 8.599 1.00 95.62 180 GLY A CA 1
ATOM 1401 C C . GLY A 1 180 ? -18.542 -10.528 7.111 1.00 95.62 180 GLY A C 1
ATOM 1402 O O . GLY A 1 180 ? -19.250 -11.203 6.362 1.00 95.62 180 GLY A O 1
ATOM 1403 N N . THR A 1 181 ? -17.469 -9.871 6.675 1.00 94.75 181 THR A N 1
ATOM 1404 C CA . THR A 1 181 ? -16.991 -9.839 5.290 1.00 94.75 181 THR A CA 1
ATOM 1405 C C . THR A 1 181 ? -15.680 -10.619 5.136 1.00 94.75 181 THR A C 1
ATOM 1407 O O . THR A 1 181 ? -15.098 -11.152 6.086 1.00 94.75 181 THR A O 1
ATOM 1410 N N . HIS A 1 182 ? -15.196 -10.702 3.897 1.00 92.31 182 HIS A N 1
ATOM 1411 C CA . HIS A 1 182 ? -13.855 -11.177 3.593 1.00 92.31 182 HIS A CA 1
ATOM 1412 C C . HIS A 1 182 ? -13.190 -10.219 2.610 1.00 92.31 182 HIS A C 1
ATOM 1414 O O . HIS A 1 182 ? -13.743 -9.928 1.549 1.00 92.31 182 HIS A O 1
ATOM 1420 N N . VAL A 1 183 ? -11.988 -9.767 2.954 1.00 95.50 183 VAL A N 1
ATOM 1421 C CA . VAL A 1 183 ? -11.175 -8.883 2.117 1.00 95.50 183 VAL A CA 1
ATOM 1422 C C . VAL A 1 183 ? -9.977 -9.638 1.570 1.00 95.50 183 VAL A C 1
ATOM 1424 O O . VAL A 1 183 ? -9.410 -10.486 2.259 1.00 95.50 183 VAL A O 1
ATOM 1427 N N . LYS A 1 184 ? -9.575 -9.298 0.344 1.00 96.94 184 LYS A N 1
ATOM 1428 C CA . LYS A 1 184 ? -8.316 -9.768 -0.237 1.00 96.94 184 LYS A CA 1
ATOM 1429 C C . LYS A 1 184 ? -7.261 -8.687 -0.090 1.00 96.94 184 LYS A C 1
ATOM 1431 O O . LYS A 1 184 ? -7.492 -7.554 -0.515 1.00 96.94 184 LYS A O 1
ATOM 1436 N N . ILE A 1 185 ? -6.121 -9.044 0.480 1.00 98.44 185 ILE A N 1
ATOM 1437 C CA . ILE A 1 185 ? -5.013 -8.132 0.755 1.00 98.44 185 ILE A CA 1
ATOM 1438 C C . ILE A 1 185 ? -3.803 -8.556 -0.075 1.00 98.44 185 ILE A C 1
ATOM 1440 O O . ILE A 1 185 ? -3.478 -9.736 -0.171 1.00 98.44 185 ILE A O 1
ATOM 1444 N N . GLY A 1 186 ? -3.118 -7.599 -0.683 1.00 97.94 186 GLY A N 1
ATOM 1445 C CA . GLY A 1 186 ? -1.982 -7.877 -1.549 1.00 97.94 186 GLY A CA 1
ATOM 1446 C C . GLY A 1 186 ? -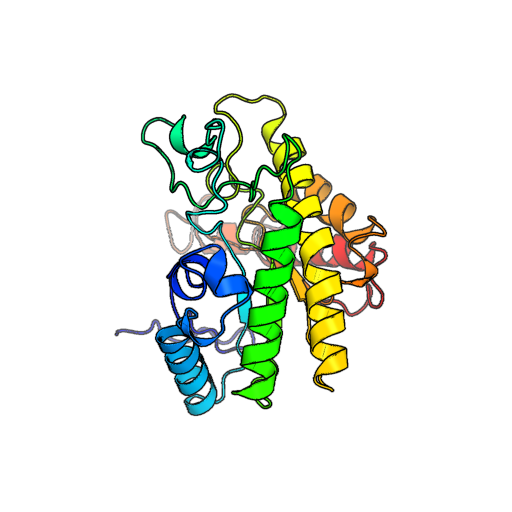1.000 -6.725 -1.624 1.00 97.94 186 GLY A C 1
ATOM 1447 O O . GLY A 1 186 ? -1.067 -5.758 -0.863 1.00 97.94 186 GLY A O 1
ATOM 1448 N N . GLY A 1 187 ? -0.031 -6.883 -2.510 1.00 97.19 187 GLY A N 1
ATOM 1449 C CA . GLY A 1 187 ? 1.116 -5.998 -2.644 1.00 97.19 187 GLY A CA 1
ATOM 1450 C C . GLY A 1 187 ? 2.290 -6.726 -3.302 1.00 97.19 187 GLY A C 1
ATOM 1451 O O . GLY A 1 187 ? 2.137 -7.863 -3.743 1.00 97.19 187 GLY A O 1
ATOM 1452 N N . PRO A 1 188 ? 3.484 -6.124 -3.363 1.00 96.50 188 PRO A N 1
ATOM 1453 C CA . PRO A 1 188 ? 3.819 -4.804 -2.846 1.00 96.50 188 PRO A CA 1
ATOM 1454 C C . PRO A 1 188 ? 3.734 -3.691 -3.891 1.00 96.50 188 PRO A C 1
ATOM 1456 O O . PRO A 1 188 ? 4.263 -2.610 -3.658 1.00 96.50 188 PRO A O 1
ATOM 1459 N N . ALA A 1 189 ? 3.105 -3.943 -5.039 1.00 96.31 189 ALA A N 1
ATOM 1460 C CA . ALA A 1 189 ? 3.036 -3.003 -6.150 1.00 96.31 189 ALA A CA 1
ATOM 1461 C C . ALA A 1 189 ? 4.428 -2.620 -6.686 1.00 96.31 189 ALA A C 1
ATOM 1463 O O . ALA A 1 189 ? 4.678 -1.445 -6.963 1.00 96.31 189 ALA A O 1
ATOM 1464 N N . LEU A 1 190 ? 5.347 -3.597 -6.802 1.00 96.19 190 LEU A N 1
ATOM 1465 C CA . LEU A 1 190 ? 6.742 -3.356 -7.214 1.00 96.19 190 LEU A CA 1
ATOM 1466 C C . LEU A 1 190 ? 6.818 -2.519 -8.495 1.00 96.19 190 LEU A C 1
ATOM 1468 O O . LEU A 1 190 ? 6.070 -2.777 -9.433 1.00 96.19 190 LEU A O 1
ATOM 1472 N N . VAL A 1 191 ? 7.734 -1.556 -8.574 1.00 92.06 191 VAL A N 1
ATOM 1473 C CA . VAL A 1 191 ? 8.079 -0.891 -9.847 1.00 92.06 191 VAL A CA 1
ATOM 1474 C C . VAL A 1 191 ? 9.107 -1.692 -10.648 1.00 92.06 191 VAL A C 1
ATOM 1476 O O . VAL A 1 191 ? 9.121 -1.621 -11.877 1.00 92.06 191 VAL A O 1
ATOM 1479 N N . TYR A 1 192 ? 9.942 -2.476 -9.966 1.00 86.50 192 TYR A N 1
ATOM 1480 C CA . TYR A 1 192 ? 10.973 -3.332 -10.541 1.00 86.50 192 TYR A CA 1
ATOM 1481 C C . TYR A 1 192 ? 10.674 -4.803 -10.211 1.00 86.50 192 TYR A C 1
ATOM 1483 O O . TYR A 1 192 ? 11.280 -5.405 -9.326 1.00 86.50 192 TYR A O 1
ATOM 1491 N N . ALA A 1 193 ? 9.750 -5.426 -10.946 1.00 82.81 193 ALA A N 1
ATOM 1492 C CA . ALA A 1 193 ? 9.343 -6.821 -10.723 1.00 82.81 193 ALA A CA 1
ATOM 1493 C C . ALA A 1 193 ? 10.232 -7.852 -11.448 1.00 82.81 193 ALA A C 1
ATOM 1495 O O . ALA A 1 193 ? 9.794 -8.934 -11.836 1.00 82.81 193 ALA A O 1
ATOM 1496 N N . LEU A 1 194 ? 11.512 -7.529 -11.618 1.00 82.62 194 LEU A N 1
ATOM 1497 C CA . LEU A 1 194 ? 12.492 -8.359 -12.311 1.00 82.62 194 LEU A CA 1
ATOM 1498 C C . LEU A 1 194 ? 13.817 -8.396 -11.547 1.00 82.62 194 LEU A C 1
ATOM 1500 O O . LEU A 1 194 ? 14.090 -7.564 -10.680 1.00 82.62 194 LEU A O 1
ATOM 1504 N N . GLN A 1 195 ? 14.664 -9.360 -11.916 1.00 80.69 195 GLN A N 1
ATOM 1505 C CA . GLN A 1 195 ? 16.066 -9.431 -11.492 1.00 80.69 195 GLN A CA 1
ATOM 1506 C C . GLN A 1 195 ? 16.237 -9.437 -9.956 1.00 80.69 195 GLN A C 1
ATOM 1508 O O . GLN A 1 195 ? 15.520 -10.146 -9.246 1.00 80.69 195 GLN A O 1
ATOM 1513 N N . SER A 1 196 ? 17.223 -8.698 -9.437 1.00 88.00 196 SER A N 1
ATOM 1514 C CA . SER A 1 196 ? 17.589 -8.678 -8.017 1.00 88.00 196 SER A CA 1
ATOM 1515 C C . SER A 1 196 ? 16.466 -8.161 -7.120 1.00 88.00 196 SER A C 1
ATOM 1517 O O . SER A 1 196 ? 16.304 -8.666 -6.012 1.00 88.00 196 SER A O 1
ATOM 1519 N N . HIS A 1 197 ? 15.656 -7.209 -7.594 1.00 89.88 197 HIS A N 1
ATOM 1520 C CA . HIS A 1 197 ? 14.524 -6.686 -6.830 1.00 89.88 197 HIS A CA 1
ATOM 1521 C C . HIS A 1 197 ? 13.467 -7.771 -6.611 1.00 89.88 197 HIS A C 1
ATOM 1523 O O . HIS A 1 197 ? 13.061 -8.005 -5.475 1.00 89.88 197 HIS A O 1
ATOM 1529 N N . LEU A 1 198 ? 13.103 -8.528 -7.649 1.00 91.19 198 LEU A N 1
ATOM 1530 C CA . LEU A 1 198 ? 12.169 -9.647 -7.501 1.00 91.19 198 LEU A CA 1
ATOM 1531 C C . LEU A 1 198 ? 12.662 -10.684 -6.474 1.00 91.19 198 LEU A C 1
ATOM 1533 O O . LEU A 1 198 ? 11.901 -11.115 -5.606 1.00 91.19 198 LEU A O 1
ATOM 1537 N N . GLN A 1 199 ? 13.945 -11.055 -6.559 1.00 92.00 199 GLN A N 1
ATOM 1538 C CA . GLN A 1 199 ? 14.585 -12.032 -5.667 1.00 92.00 199 GLN A CA 1
ATOM 1539 C C . GLN A 1 199 ? 14.709 -11.535 -4.222 1.00 92.00 199 GLN A C 1
ATOM 1541 O O . GLN A 1 199 ? 14.722 -12.343 -3.296 1.00 92.00 199 GLN A O 1
ATOM 1546 N N . MET A 1 200 ? 14.789 -10.221 -4.021 1.00 94.50 200 MET A N 1
ATOM 1547 C CA . MET A 1 200 ? 14.854 -9.608 -2.699 1.00 94.50 200 MET A CA 1
ATOM 1548 C C . MET A 1 200 ? 13.461 -9.464 -2.074 1.00 94.50 200 MET A C 1
ATOM 1550 O O . MET A 1 200 ? 13.264 -9.816 -0.914 1.00 94.50 200 MET A O 1
ATOM 1554 N N . TRP A 1 201 ? 12.487 -8.965 -2.835 1.00 97.25 201 TRP A N 1
ATOM 1555 C CA . TRP A 1 201 ? 11.191 -8.545 -2.303 1.00 97.25 201 TRP A CA 1
ATOM 1556 C C . TRP A 1 201 ? 10.217 -9.702 -2.098 1.00 97.25 201 TRP A C 1
ATOM 1558 O O . TRP A 1 201 ? 9.652 -9.836 -1.011 1.00 97.25 201 TRP A O 1
ATOM 1568 N N . LEU A 1 202 ? 10.014 -10.564 -3.102 1.00 96.06 202 LEU A N 1
ATOM 1569 C CA . LEU A 1 202 ? 8.979 -11.597 -2.993 1.00 96.06 202 LEU A CA 1
ATOM 1570 C C . LEU A 1 202 ? 9.318 -12.670 -1.955 1.00 96.06 202 LEU A C 1
ATOM 1572 O O . LEU A 1 202 ? 8.467 -12.930 -1.106 1.00 96.06 202 LEU A O 1
ATOM 1576 N N . PRO A 1 203 ? 10.533 -13.251 -1.908 1.00 96.19 203 PRO A N 1
ATOM 1577 C CA . PRO A 1 203 ? 10.868 -14.196 -0.847 1.00 96.19 203 PRO A CA 1
ATOM 1578 C C . PRO A 1 203 ? 10.791 -13.580 0.554 1.00 96.19 203 PRO A C 1
ATOM 1580 O O . PRO A 1 203 ? 10.396 -14.276 1.487 1.00 96.19 203 PRO A O 1
ATOM 1583 N N . ALA A 1 204 ? 11.127 -12.293 0.710 1.00 96.81 204 ALA A N 1
ATOM 1584 C CA . ALA A 1 204 ? 11.069 -11.601 1.997 1.00 96.81 204 ALA A CA 1
ATOM 1585 C C . ALA A 1 204 ? 9.635 -11.390 2.511 1.00 96.81 204 ALA A C 1
ATOM 1587 O O . ALA A 1 204 ? 9.442 -11.306 3.724 1.00 96.81 204 ALA A O 1
ATOM 1588 N N . LEU A 1 205 ? 8.649 -11.322 1.612 1.00 96.88 205 LEU A N 1
ATOM 1589 C CA . LEU A 1 205 ? 7.226 -11.216 1.942 1.00 96.88 205 LEU A CA 1
ATOM 1590 C C . LEU A 1 205 ? 6.582 -12.592 2.100 1.00 96.88 205 LEU A C 1
ATOM 1592 O O . LEU A 1 205 ? 5.957 -12.890 3.114 1.00 96.88 205 LEU A O 1
ATOM 1596 N N . LEU A 1 206 ? 6.776 -13.453 1.105 1.00 97.81 206 LEU A N 1
ATOM 1597 C CA . LEU A 1 206 ? 6.068 -14.722 0.978 1.00 97.81 206 LEU A CA 1
ATOM 1598 C C . LEU A 1 206 ? 6.589 -15.819 1.913 1.00 97.81 206 LEU A C 1
ATOM 1600 O O . LEU A 1 206 ? 5.951 -16.861 2.027 1.00 97.81 206 LEU A O 1
ATOM 1604 N N . ASN A 1 207 ? 7.718 -15.604 2.595 1.00 97.38 207 ASN A N 1
ATOM 1605 C CA . ASN A 1 207 ? 8.246 -16.532 3.601 1.00 97.38 207 ASN A CA 1
ATOM 1606 C C . ASN A 1 207 ? 8.217 -15.987 5.033 1.00 97.38 207 ASN A C 1
ATOM 1608 O O . ASN A 1 207 ? 8.556 -16.731 5.956 1.00 97.38 207 ASN A O 1
ATOM 1612 N N . ASP A 1 208 ? 7.824 -14.728 5.239 1.00 98.06 208 ASP A N 1
ATOM 1613 C CA . ASP A 1 208 ? 7.768 -14.133 6.574 1.00 98.06 208 ASP A CA 1
ATOM 1614 C C . ASP A 1 208 ? 6.449 -14.500 7.282 1.00 98.06 208 ASP A C 1
ATOM 1616 O O . ASP A 1 208 ? 5.380 -14.170 6.765 1.00 98.06 208 ASP A O 1
ATOM 1620 N N . PRO A 1 209 ? 6.478 -15.167 8.453 1.00 98.12 209 PRO A N 1
ATOM 1621 C CA . PRO A 1 209 ? 5.275 -15.603 9.166 1.00 98.12 209 PRO A CA 1
ATOM 1622 C C . PRO A 1 209 ? 4.365 -14.480 9.663 1.00 98.12 209 PRO A C 1
ATOM 1624 O O . PRO A 1 209 ? 3.188 -14.736 9.910 1.00 98.12 209 PRO A O 1
ATOM 1627 N N . ALA A 1 210 ? 4.857 -13.247 9.778 1.00 98.19 210 ALA A N 1
ATOM 1628 C CA . ALA A 1 210 ? 4.021 -12.093 10.093 1.00 98.19 210 ALA A CA 1
ATOM 1629 C C . ALA A 1 210 ? 3.248 -11.566 8.868 1.00 98.19 210 ALA A C 1
ATOM 1631 O O . ALA A 1 210 ? 2.341 -10.752 9.026 1.00 98.19 210 ALA A O 1
ATOM 1632 N N . ILE A 1 211 ? 3.597 -12.016 7.656 1.00 98.31 211 ILE A N 1
ATOM 1633 C CA . ILE A 1 211 ? 3.098 -11.470 6.387 1.00 98.31 211 ILE A CA 1
ATOM 1634 C C . ILE A 1 211 ? 2.412 -12.535 5.542 1.00 98.31 211 ILE A C 1
ATOM 1636 O O . ILE A 1 211 ? 1.251 -12.348 5.191 1.00 98.31 211 ILE A O 1
ATOM 1640 N N . TYR A 1 212 ? 3.083 -13.654 5.239 1.00 97.81 212 TYR A N 1
ATOM 1641 C CA . TYR A 1 212 ? 2.591 -14.644 4.275 1.00 97.81 212 TYR A CA 1
ATOM 1642 C C . TYR A 1 212 ? 1.167 -15.142 4.553 1.00 97.81 212 TYR A C 1
ATOM 1644 O O . TYR A 1 212 ? 0.457 -15.377 3.575 1.00 97.81 212 TYR A O 1
ATOM 1652 N N . PRO A 1 213 ? 0.685 -15.290 5.814 1.00 98.12 213 PRO A N 1
ATOM 1653 C CA . PRO A 1 213 ? -0.690 -15.724 6.034 1.00 98.12 213 PRO A CA 1
ATOM 1654 C C . PRO A 1 213 ? -1.699 -14.758 5.412 1.00 98.12 213 PRO A C 1
ATOM 1656 O O . PRO A 1 213 ? -2.808 -15.178 5.093 1.00 98.12 213 PRO A O 1
ATOM 1659 N N . TYR A 1 214 ? -1.319 -13.486 5.247 1.00 98.19 214 TYR A N 1
ATOM 1660 C CA . TYR A 1 214 ? -2.140 -12.355 4.822 1.00 98.19 214 TYR A CA 1
ATOM 1661 C C . TYR A 1 214 ? -2.001 -11.931 3.367 1.00 98.19 214 TYR A C 1
ATOM 1663 O O . TYR A 1 214 ? -2.665 -10.980 2.975 1.00 98.19 214 TYR A O 1
ATOM 1671 N N . VAL A 1 215 ? -1.231 -12.664 2.562 1.00 98.06 215 VAL A N 1
ATOM 1672 C CA . VAL A 1 215 ? -1.062 -12.365 1.136 1.00 98.06 215 VAL A CA 1
ATOM 1673 C C . VAL A 1 215 ? -2.059 -13.166 0.295 1.00 98.06 215 VAL A C 1
ATOM 1675 O O . VAL A 1 215 ? -1.906 -14.376 0.114 1.00 98.06 215 VAL A O 1
ATOM 1678 N N . ASP A 1 216 ? -3.056 -12.477 -0.254 1.00 97.44 216 ASP A N 1
ATOM 1679 C CA . ASP A 1 216 ? -4.097 -13.044 -1.117 1.00 97.44 216 ASP A CA 1
ATOM 1680 C C . ASP A 1 216 ? -3.814 -12.838 -2.615 1.00 97.44 216 ASP A C 1
ATOM 1682 O O . ASP A 1 216 ? -4.314 -13.613 -3.430 1.00 97.44 216 ASP A O 1
ATOM 1686 N N . PHE A 1 217 ? -3.011 -11.832 -2.982 1.00 96.75 217 PHE A N 1
ATOM 1687 C CA . PHE A 1 217 ? -2.530 -11.570 -4.349 1.00 96.75 217 PHE A CA 1
ATOM 1688 C C . PHE A 1 217 ? -1.171 -10.857 -4.342 1.00 96.75 217 PHE A C 1
ATOM 1690 O O . PHE A 1 217 ? -0.833 -10.183 -3.362 1.00 96.75 217 PHE A O 1
ATOM 1697 N N . ILE A 1 218 ? -0.410 -10.973 -5.434 1.00 96.81 218 ILE A N 1
ATOM 1698 C CA . ILE A 1 218 ? 0.797 -10.172 -5.668 1.00 96.81 218 ILE A CA 1
ATOM 1699 C C . ILE A 1 218 ? 0.544 -9.132 -6.754 1.00 96.81 218 ILE A C 1
ATOM 1701 O O . ILE A 1 218 ? -0.069 -9.408 -7.780 1.00 96.81 218 ILE A O 1
ATOM 1705 N N . SER A 1 219 ? 1.041 -7.919 -6.532 1.00 95.75 219 SER A N 1
ATOM 1706 C CA . SER A 1 219 ? 0.931 -6.825 -7.491 1.00 95.75 219 SER A CA 1
ATOM 1707 C C . SER A 1 219 ? 2.285 -6.222 -7.835 1.00 95.75 219 SER A C 1
ATOM 1709 O O . SER A 1 219 ? 3.212 -6.167 -7.019 1.00 95.75 219 SER A O 1
ATOM 1711 N N . TYR A 1 220 ? 2.397 -5.775 -9.082 1.00 95.12 220 TYR A N 1
ATOM 1712 C CA . TYR A 1 220 ? 3.576 -5.130 -9.631 1.00 95.12 220 TYR A CA 1
ATOM 1713 C C . TYR A 1 220 ? 3.218 -4.302 -10.866 1.00 95.12 220 TYR A C 1
ATOM 1715 O O . TYR A 1 220 ? 2.169 -4.481 -11.487 1.00 95.12 220 TYR A O 1
ATOM 1723 N N . HIS A 1 221 ? 4.112 -3.396 -11.228 1.00 91.62 221 HIS A N 1
ATOM 1724 C CA . HIS A 1 221 ? 4.001 -2.522 -12.376 1.00 91.62 221 HIS A CA 1
ATOM 1725 C C . HIS A 1 221 ? 4.970 -2.954 -13.462 1.00 91.62 221 HIS A C 1
ATOM 1727 O O . HIS A 1 221 ? 6.134 -3.246 -13.198 1.00 91.62 221 HIS A O 1
ATOM 1733 N N . ARG A 1 222 ? 4.502 -2.896 -14.709 1.00 87.44 222 ARG A N 1
ATOM 1734 C CA . ARG A 1 222 ? 5.347 -3.058 -15.886 1.00 87.44 222 ARG A CA 1
ATOM 1735 C C . ARG A 1 222 ? 5.192 -1.857 -16.805 1.00 87.44 222 ARG A C 1
ATOM 1737 O O . ARG A 1 222 ? 4.180 -1.691 -17.479 1.00 87.44 222 ARG A O 1
ATOM 1744 N N . TYR A 1 223 ? 6.242 -1.046 -16.861 1.00 85.25 223 TYR A N 1
ATOM 1745 C CA . TYR A 1 223 ? 6.361 0.049 -17.813 1.00 85.25 223 TYR A CA 1
ATOM 1746 C C . TYR A 1 223 ? 7.129 -0.406 -19.055 1.00 85.25 223 TYR A C 1
ATOM 1748 O O . TYR A 1 223 ? 8.276 -0.842 -18.969 1.00 85.25 223 TYR A O 1
ATOM 1756 N N . LEU A 1 224 ? 6.493 -0.308 -20.222 1.00 83.94 224 LEU A N 1
ATOM 1757 C CA . LEU A 1 224 ? 7.128 -0.586 -21.506 1.00 83.94 224 LEU A CA 1
ATOM 1758 C C . LEU A 1 224 ? 7.530 0.723 -22.179 1.00 83.94 224 LEU A C 1
ATOM 1760 O O . LEU A 1 224 ? 6.712 1.624 -22.349 1.00 83.94 224 LEU A O 1
ATOM 1764 N N . TYR A 1 225 ? 8.786 0.792 -22.604 1.00 82.81 225 TYR A N 1
ATOM 1765 C CA . TYR A 1 225 ? 9.339 1.931 -23.326 1.00 82.81 225 TYR A CA 1
ATOM 1766 C C . TYR A 1 225 ? 9.919 1.454 -24.653 1.00 82.81 225 TYR A C 1
ATOM 1768 O O . TYR A 1 225 ? 10.444 0.347 -24.740 1.00 82.81 225 TYR A O 1
ATOM 1776 N N . GLY A 1 226 ? 9.855 2.290 -25.685 1.00 82.25 226 GLY A N 1
ATOM 1777 C CA . GLY A 1 226 ? 10.485 2.025 -26.973 1.00 82.25 226 GLY A CA 1
ATOM 1778 C C . GLY A 1 226 ? 10.708 3.319 -27.743 1.00 82.25 226 GLY A C 1
ATOM 1779 O O . GLY A 1 226 ? 9.910 4.248 -27.632 1.00 82.25 226 GLY A O 1
ATOM 1780 N N . LYS A 1 227 ? 11.799 3.399 -28.512 1.00 84.88 227 LYS A N 1
ATOM 1781 C CA . LYS A 1 227 ? 12.084 4.563 -29.377 1.00 84.88 227 LYS A CA 1
ATOM 1782 C C . LYS A 1 227 ? 11.283 4.532 -30.678 1.00 84.88 227 LYS A C 1
ATOM 1784 O O . LYS A 1 227 ? 11.051 5.565 -31.294 1.00 84.88 227 LYS A O 1
ATOM 1789 N N . THR A 1 228 ? 10.871 3.338 -31.085 1.00 85.75 228 THR A N 1
ATOM 1790 C CA . THR A 1 228 ? 10.046 3.052 -32.261 1.00 85.75 228 THR A CA 1
ATOM 1791 C C . THR A 1 228 ? 8.958 2.054 -31.871 1.00 85.75 228 THR A C 1
ATOM 1793 O O . THR A 1 228 ? 9.087 1.346 -30.870 1.00 85.75 228 THR A O 1
ATOM 1796 N N . PHE A 1 229 ? 7.876 1.970 -32.653 1.00 83.00 229 PHE A N 1
ATOM 1797 C CA . PHE A 1 229 ? 6.852 0.944 -32.431 1.00 83.00 229 PHE A CA 1
ATOM 1798 C C . PHE A 1 229 ? 7.391 -0.456 -32.767 1.00 83.00 229 PHE A C 1
ATOM 1800 O O . PHE A 1 229 ? 7.376 -1.350 -31.925 1.00 83.00 229 PHE A O 1
ATOM 1807 N N . SER A 1 230 ? 7.937 -0.616 -33.976 1.00 81.75 230 SER A N 1
ATOM 1808 C CA . SER A 1 230 ? 8.591 -1.835 -34.462 1.00 81.75 230 SER A CA 1
ATOM 1809 C C . SER A 1 230 ? 9.966 -1.512 -35.065 1.00 81.75 230 SER A C 1
ATOM 1811 O O . SER A 1 230 ? 10.225 -0.367 -35.441 1.00 81.75 230 SER A O 1
ATOM 1813 N N . GLY A 1 231 ? 10.843 -2.520 -35.141 1.00 69.00 231 GLY A N 1
ATOM 1814 C CA . GLY A 1 231 ? 12.156 -2.429 -35.791 1.00 69.00 231 GLY A CA 1
ATOM 1815 C C . GLY A 1 231 ? 13.264 -1.797 -34.936 1.00 69.00 231 GLY A C 1
ATOM 1816 O O . GLY A 1 231 ? 13.062 -0.792 -34.256 1.00 69.00 231 GLY A O 1
ATOM 1817 N N . GLY A 1 232 ? 14.463 -2.385 -34.996 1.00 67.31 232 GLY A N 1
ATOM 1818 C CA . GLY A 1 232 ? 15.634 -1.966 -34.216 1.00 67.31 232 GLY A CA 1
ATOM 1819 C C . GLY A 1 232 ? 15.636 -2.482 -32.768 1.00 67.31 232 GLY A C 1
ATOM 1820 O O . GLY A 1 232 ? 14.596 -2.821 -32.203 1.00 67.31 232 GLY A O 1
ATOM 1821 N N . GLY A 1 233 ? 16.821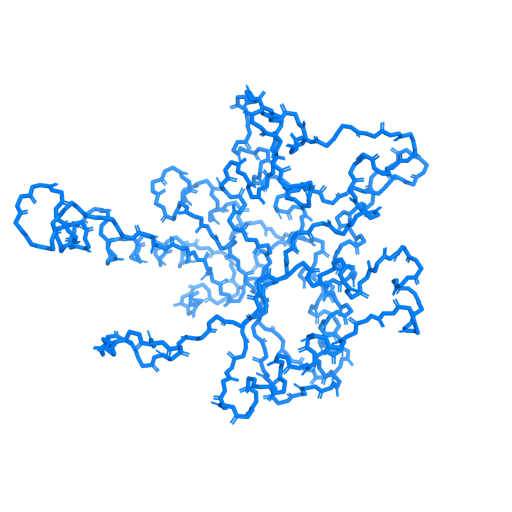 -2.520 -32.148 1.00 69.50 233 GLY A N 1
ATOM 1822 C CA . GLY A 1 233 ? 17.052 -3.125 -30.822 1.00 69.50 233 GLY A CA 1
ATOM 1823 C C . GLY A 1 233 ? 16.442 -2.393 -29.615 1.00 69.50 233 GLY A C 1
ATOM 1824 O O . GLY A 1 233 ? 16.730 -2.764 -28.489 1.00 69.50 233 GLY A O 1
ATOM 1825 N N . THR A 1 234 ? 15.635 -1.343 -29.823 1.00 80.50 234 THR A N 1
ATOM 1826 C CA . THR A 1 234 ? 14.926 -0.598 -28.754 1.00 80.50 234 THR A CA 1
ATOM 1827 C C . THR A 1 234 ? 13.460 -0.315 -29.108 1.00 80.50 234 THR A C 1
ATOM 1829 O O . THR A 1 234 ? 12.878 0.675 -28.657 1.00 80.50 234 THR A O 1
ATOM 1832 N N . SER A 1 235 ? 12.862 -1.146 -29.967 1.00 88.19 235 SER A N 1
ATOM 1833 C CA . SER A 1 235 ? 11.443 -1.023 -30.318 1.00 88.19 235 SER A CA 1
ATOM 1834 C C . SER A 1 235 ? 10.532 -1.448 -29.167 1.00 88.19 235 SER A C 1
ATOM 1836 O O . SER A 1 235 ? 10.879 -2.327 -28.379 1.00 88.19 235 SER A O 1
ATOM 1838 N N . LEU A 1 236 ? 9.343 -0.847 -29.089 1.00 88.06 236 LEU A N 1
ATOM 1839 C CA . LEU A 1 236 ? 8.331 -1.188 -28.090 1.00 88.06 236 LEU A CA 1
ATOM 1840 C C . LEU A 1 236 ? 7.928 -2.663 -28.194 1.00 88.06 236 LEU A C 1
ATOM 1842 O O . LEU A 1 236 ? 7.883 -3.353 -27.180 1.00 88.06 236 LEU A O 1
ATOM 1846 N N . VAL A 1 237 ? 7.678 -3.150 -29.415 1.00 87.69 237 VAL A N 1
ATOM 1847 C CA . VAL A 1 237 ? 7.338 -4.560 -29.663 1.00 87.69 237 VAL A CA 1
ATOM 1848 C C . VAL A 1 237 ? 8.489 -5.480 -29.256 1.00 87.69 237 VAL A C 1
ATOM 1850 O O . VAL A 1 237 ? 8.249 -6.454 -28.549 1.00 87.69 237 VAL A O 1
ATOM 1853 N N . GLY A 1 238 ? 9.733 -5.146 -29.619 1.00 87.44 238 GLY A N 1
ATOM 1854 C CA . GLY A 1 238 ? 10.907 -5.926 -29.219 1.00 87.44 238 GLY A CA 1
ATOM 1855 C C . GLY A 1 238 ? 11.058 -6.016 -27.699 1.00 87.44 238 GLY A C 1
ATOM 1856 O O . GLY A 1 238 ? 11.180 -7.109 -27.161 1.00 87.44 238 GLY A O 1
ATOM 1857 N N . ASN A 1 239 ? 10.941 -4.890 -26.991 1.00 87.50 239 ASN A N 1
ATOM 1858 C CA . ASN A 1 239 ? 11.029 -4.852 -25.528 1.00 87.50 239 ASN A CA 1
ATOM 1859 C C . ASN A 1 239 ? 9.861 -5.572 -24.836 1.00 87.50 239 ASN A C 1
ATOM 1861 O O . ASN A 1 239 ? 10.024 -6.112 -23.743 1.00 87.50 239 ASN A O 1
ATOM 1865 N N . ALA A 1 240 ? 8.669 -5.569 -25.438 1.00 88.12 240 ALA A N 1
ATOM 1866 C CA . ALA A 1 240 ? 7.516 -6.293 -24.910 1.00 88.12 240 ALA A CA 1
ATOM 1867 C C . ALA A 1 240 ? 7.662 -7.815 -25.068 1.00 88.12 240 ALA A C 1
ATOM 1869 O O . ALA A 1 240 ? 7.190 -8.558 -24.206 1.00 88.12 240 ALA A O 1
ATOM 1870 N N . GLN A 1 241 ? 8.318 -8.257 -26.144 1.00 88.81 241 GLN A N 1
ATOM 1871 C CA . GLN A 1 241 ? 8.492 -9.663 -26.520 1.00 88.81 241 GLN A CA 1
ATOM 1872 C C . GLN A 1 241 ? 9.844 -10.260 -26.106 1.00 88.81 241 GLN A C 1
ATOM 1874 O O . GLN A 1 241 ? 10.099 -11.427 -26.397 1.00 88.81 241 GLN A O 1
ATOM 1879 N N . ASP A 1 242 ? 10.707 -9.487 -25.443 1.00 87.75 242 ASP A N 1
ATOM 1880 C CA . ASP A 1 242 ? 12.003 -9.970 -24.971 1.00 87.75 242 ASP A CA 1
ATOM 1881 C C . ASP A 1 242 ? 11.829 -11.228 -24.098 1.00 87.75 242 ASP A C 1
ATOM 1883 O O . ASP A 1 242 ? 11.021 -11.262 -23.167 1.00 87.75 242 ASP A O 1
ATOM 1887 N N . SER A 1 243 ? 12.579 -12.286 -24.404 1.00 87.25 243 SER A N 1
ATOM 1888 C CA . SER A 1 243 ? 12.410 -13.593 -23.760 1.00 87.25 243 SER A CA 1
ATOM 1889 C C . SER A 1 243 ? 12.874 -13.637 -22.301 1.00 87.25 243 SER A C 1
ATOM 1891 O O . SER A 1 243 ? 12.570 -14.598 -21.599 1.00 87.25 243 SER A O 1
ATOM 1893 N N . LEU A 1 244 ? 13.632 -12.639 -21.840 1.00 85.69 244 LEU A N 1
ATOM 1894 C CA . LEU A 1 244 ? 14.166 -12.556 -20.476 1.00 85.69 244 LEU A CA 1
ATOM 1895 C C . LEU A 1 244 ? 13.540 -11.415 -19.673 1.00 85.69 244 LEU A C 1
ATOM 1897 O O . LEU A 1 244 ? 13.356 -11.537 -18.461 1.00 85.69 244 LEU A O 1
ATOM 1901 N N . LEU A 1 245 ? 13.232 -10.308 -20.342 1.00 85.88 245 LEU A N 1
ATOM 1902 C CA . LEU A 1 245 ? 12.803 -9.056 -19.729 1.00 85.88 245 LEU A CA 1
ATOM 1903 C C . LEU A 1 245 ? 11.443 -8.580 -20.228 1.00 85.88 245 LEU A C 1
ATOM 1905 O O . LEU A 1 245 ? 10.973 -7.566 -19.723 1.00 85.88 245 LEU A O 1
ATOM 1909 N N . GLY A 1 246 ? 10.831 -9.243 -21.209 1.00 87.56 246 GLY A N 1
ATOM 1910 C CA . GLY A 1 246 ? 9.530 -8.883 -21.767 1.00 87.56 246 GLY A CA 1
ATOM 1911 C C . GLY A 1 246 ? 8.367 -9.210 -20.834 1.00 87.56 246 GLY A C 1
ATOM 1912 O O . GLY A 1 246 ? 8.542 -9.763 -19.749 1.00 87.56 246 GLY A O 1
ATOM 1913 N N . VAL A 1 247 ? 7.149 -8.876 -21.268 1.00 88.75 247 VAL A N 1
ATOM 1914 C CA . VAL A 1 247 ? 5.935 -8.967 -20.433 1.00 88.75 247 VAL A CA 1
ATOM 1915 C C . VAL A 1 247 ? 5.688 -10.397 -19.951 1.00 88.75 247 VAL A C 1
ATOM 1917 O O . VAL A 1 247 ? 5.431 -10.621 -18.770 1.00 88.75 247 VAL A O 1
ATOM 1920 N N . THR A 1 248 ? 5.798 -11.374 -20.854 1.00 88.12 248 THR A N 1
ATOM 1921 C CA . THR A 1 248 ? 5.604 -12.792 -20.521 1.00 88.12 248 THR A CA 1
ATOM 1922 C C . THR A 1 248 ? 6.704 -13.300 -19.593 1.00 88.12 248 THR A C 1
ATOM 1924 O O . THR A 1 248 ? 6.403 -13.961 -18.605 1.00 88.12 248 THR A O 1
ATOM 1927 N N . ALA A 1 249 ? 7.965 -12.946 -19.857 1.00 88.00 249 ALA A N 1
ATOM 1928 C CA . ALA A 1 249 ? 9.096 -13.375 -19.039 1.00 88.00 249 ALA A CA 1
ATOM 1929 C C . ALA A 1 249 ? 9.014 -12.836 -17.602 1.00 88.00 249 ALA A C 1
ATOM 1931 O O . ALA A 1 249 ? 9.326 -13.557 -16.653 1.00 88.00 249 ALA A O 1
ATOM 1932 N N . GLU A 1 250 ? 8.580 -11.587 -17.431 1.00 90.25 250 GLU A N 1
ATOM 1933 C CA . GLU A 1 250 ? 8.335 -10.982 -16.120 1.00 90.25 250 GLU A CA 1
ATOM 1934 C C . GLU A 1 250 ? 7.182 -11.659 -15.388 1.00 90.25 250 GLU A C 1
ATOM 1936 O O . GLU A 1 250 ? 7.365 -12.105 -14.254 1.00 90.25 250 GLU A O 1
ATOM 1941 N N . TYR A 1 251 ? 6.037 -11.832 -16.056 1.00 90.50 251 TYR A N 1
ATOM 1942 C CA . TYR A 1 251 ? 4.895 -12.546 -15.484 1.00 90.50 251 TYR A CA 1
ATOM 1943 C C . TYR A 1 251 ? 5.284 -13.947 -15.007 1.00 90.50 251 TYR A C 1
ATOM 1945 O O . TYR A 1 251 ? 4.969 -14.336 -13.885 1.00 90.50 251 TYR A O 1
ATOM 1953 N N . GLU A 1 252 ? 6.014 -14.709 -15.820 1.00 90.56 252 GLU A N 1
ATOM 1954 C CA . GLU A 1 252 ? 6.442 -16.050 -15.440 1.00 90.56 252 GLU A CA 1
ATOM 1955 C C . GLU A 1 252 ? 7.420 -16.060 -14.261 1.00 90.56 252 GLU A C 1
ATOM 1957 O O . GLU A 1 252 ? 7.354 -16.955 -13.418 1.00 90.56 252 GLU A O 1
ATOM 1962 N N . GLN A 1 253 ? 8.342 -15.096 -14.189 1.00 91.44 253 GLN A N 1
ATOM 1963 C CA . GLN A 1 253 ? 9.272 -14.977 -13.064 1.00 91.44 253 GLN A CA 1
ATOM 1964 C C . GLN A 1 253 ? 8.531 -14.657 -11.765 1.00 91.44 253 GLN A C 1
ATOM 1966 O O . GLN A 1 253 ? 8.760 -15.334 -10.759 1.00 91.44 253 GLN A O 1
ATOM 1971 N N . VAL A 1 254 ? 7.605 -13.696 -11.801 1.00 93.00 254 VAL A N 1
ATOM 1972 C CA . VAL A 1 254 ? 6.735 -13.364 -10.666 1.00 93.00 254 VAL A CA 1
ATOM 1973 C C . VAL A 1 254 ? 5.901 -14.582 -10.275 1.00 93.00 254 VAL A C 1
ATOM 1975 O O . VAL A 1 254 ? 5.961 -15.014 -9.127 1.00 93.00 254 VAL A O 1
ATOM 1978 N N . ALA A 1 255 ? 5.204 -15.214 -11.222 1.00 92.69 255 ALA A N 1
ATOM 1979 C CA . ALA A 1 255 ? 4.367 -16.383 -10.961 1.00 92.69 255 ALA A CA 1
ATOM 1980 C C . ALA A 1 255 ? 5.162 -17.556 -10.361 1.00 92.69 255 ALA A C 1
ATOM 1982 O O . ALA A 1 255 ? 4.671 -18.242 -9.464 1.00 92.69 255 ALA A O 1
ATOM 1983 N N . ARG A 1 256 ? 6.403 -17.789 -10.812 1.00 92.19 256 ARG A N 1
ATOM 1984 C CA . ARG A 1 256 ? 7.297 -18.792 -10.207 1.00 92.19 256 ARG A CA 1
ATOM 1985 C C . ARG A 1 256 ? 7.636 -18.446 -8.757 1.00 92.19 256 ARG A C 1
ATOM 1987 O O . ARG A 1 256 ? 7.548 -19.326 -7.904 1.00 92.19 256 ARG A O 1
ATOM 1994 N N . ALA A 1 257 ? 7.984 -17.193 -8.471 1.00 93.75 257 ALA A N 1
ATOM 1995 C CA . ALA A 1 257 ? 8.289 -16.744 -7.113 1.00 93.75 257 ALA A CA 1
ATOM 1996 C C . ALA A 1 257 ? 7.065 -16.825 -6.183 1.00 93.75 257 ALA A C 1
ATOM 1998 O O . ALA A 1 257 ? 7.191 -17.296 -5.055 1.00 93.75 257 ALA A O 1
ATOM 1999 N N . VAL A 1 258 ? 5.877 -16.456 -6.676 1.00 95.06 258 VAL A N 1
ATOM 2000 C CA . VAL A 1 258 ? 4.597 -16.589 -5.962 1.00 95.06 258 VAL A CA 1
ATOM 2001 C C . VAL A 1 258 ? 4.335 -18.043 -5.587 1.00 95.06 258 VAL A C 1
ATOM 2003 O O . VAL A 1 258 ? 4.105 -18.348 -4.419 1.00 95.06 258 VAL A O 1
ATOM 2006 N N . ARG A 1 259 ? 4.427 -18.963 -6.552 1.00 95.12 259 ARG A N 1
ATOM 2007 C CA . ARG A 1 259 ? 4.161 -20.395 -6.328 1.00 95.12 259 ARG A CA 1
ATOM 2008 C C . ARG A 1 259 ? 5.148 -21.061 -5.371 1.00 95.12 259 ARG A C 1
ATOM 2010 O O . ARG A 1 259 ? 4.808 -22.083 -4.786 1.00 95.12 259 ARG A O 1
ATOM 2017 N N . ALA A 1 260 ? 6.348 -20.503 -5.223 1.00 95.06 260 ALA A N 1
ATOM 2018 C CA . ALA A 1 260 ? 7.363 -20.978 -4.287 1.00 95.06 260 ALA A CA 1
ATOM 2019 C C . ALA A 1 260 ? 7.190 -20.433 -2.853 1.00 95.06 260 ALA A C 1
ATOM 2021 O O . ALA A 1 260 ? 7.940 -20.828 -1.960 1.00 95.06 260 ALA A O 1
ATOM 2022 N N . GLY A 1 261 ? 6.247 -19.512 -2.631 1.00 96.75 261 GLY A N 1
ATOM 2023 C CA . GLY A 1 261 ? 5.980 -18.906 -1.330 1.00 96.75 261 GLY A CA 1
ATOM 2024 C C . GLY A 1 261 ? 5.178 -19.789 -0.365 1.00 96.75 261 GLY A C 1
ATOM 2025 O O . GLY A 1 261 ? 4.708 -20.871 -0.716 1.00 96.75 261 GLY A O 1
ATOM 2026 N N . LYS A 1 262 ? 5.020 -19.315 0.878 1.00 97.62 262 LYS A N 1
ATOM 2027 C CA . LYS A 1 262 ? 4.309 -20.007 1.974 1.00 97.62 262 LYS A CA 1
ATOM 2028 C C . LYS A 1 262 ? 2.906 -19.466 2.247 1.00 97.62 262 LYS A C 1
ATOM 2030 O O . LYS A 1 262 ? 2.248 -19.924 3.180 1.00 97.62 262 LYS A O 1
ATOM 2035 N N . GLN A 1 263 ? 2.439 -18.497 1.467 1.00 96.69 263 GLN A N 1
ATOM 2036 C CA . GLN A 1 263 ? 1.084 -17.970 1.586 1.00 96.69 263 GLN A CA 1
ATOM 2037 C C . GLN A 1 263 ? 0.033 -19.080 1.369 1.00 96.69 263 GLN A C 1
ATOM 2039 O O . GLN A 1 263 ? 0.281 -19.998 0.579 1.00 96.69 263 GLN A O 1
ATOM 2044 N N . PRO A 1 264 ? -1.146 -19.015 2.026 1.00 93.31 264 PRO A N 1
ATOM 2045 C CA . PRO A 1 264 ? -2.086 -20.141 2.123 1.00 93.31 264 PRO A CA 1
ATOM 2046 C C . PRO A 1 264 ? -2.504 -20.788 0.796 1.00 93.31 264 PRO A C 1
ATOM 2048 O O . PRO A 1 264 ? -2.833 -21.969 0.768 1.00 93.31 264 PRO A O 1
ATOM 2051 N N . ASN A 1 265 ? -2.481 -20.034 -0.306 1.00 90.75 265 ASN A N 1
ATOM 2052 C CA . ASN A 1 265 ? -2.916 -20.492 -1.623 1.00 90.75 265 ASN A CA 1
ATOM 2053 C C . ASN A 1 265 ? -1.838 -20.327 -2.702 1.00 90.75 265 ASN A C 1
ATOM 2055 O O . ASN A 1 265 ? -2.180 -20.010 -3.836 1.00 90.75 265 ASN A O 1
ATOM 2059 N N . ALA A 1 266 ? -0.557 -20.566 -2.399 1.00 91.44 266 ALA A N 1
ATOM 2060 C CA . ALA A 1 266 ? 0.559 -20.256 -3.305 1.00 91.44 266 ALA A CA 1
ATOM 2061 C C . ALA A 1 266 ? 0.388 -20.714 -4.771 1.00 91.44 266 ALA A C 1
ATOM 2063 O O . ALA A 1 266 ? 0.760 -19.994 -5.693 1.00 91.44 266 ALA A O 1
ATOM 2064 N N . ALA A 1 267 ? -0.238 -21.870 -5.018 1.00 87.25 267 ALA A N 1
ATOM 2065 C CA . ALA A 1 267 ? -0.503 -22.372 -6.373 1.00 87.25 267 ALA A CA 1
ATOM 2066 C C . ALA A 1 267 ? -1.556 -21.566 -7.168 1.00 87.25 267 ALA A C 1
ATOM 2068 O O . ALA A 1 267 ? -1.601 -21.664 -8.395 1.00 87.25 267 ALA A O 1
ATOM 2069 N N . ARG A 1 268 ? -2.427 -20.822 -6.477 1.00 84.56 268 ARG A N 1
ATOM 2070 C CA . ARG A 1 268 ? -3.575 -20.079 -7.025 1.00 84.56 268 ARG A CA 1
ATOM 2071 C C . ARG A 1 268 ? -3.568 -18.586 -6.685 1.00 84.56 268 ARG A C 1
ATOM 2073 O O . ARG A 1 268 ? -4.474 -17.890 -7.133 1.00 84.56 268 ARG A O 1
ATOM 2080 N N . THR A 1 269 ? -2.606 -18.110 -5.894 1.00 86.62 269 THR A N 1
ATOM 2081 C CA . THR A 1 269 ? -2.400 -16.680 -5.645 1.00 86.62 269 THR A CA 1
ATOM 2082 C C . THR A 1 269 ? -2.166 -15.993 -6.995 1.00 86.62 269 THR A C 1
ATOM 2084 O O . THR A 1 269 ? -1.229 -16.391 -7.696 1.00 86.62 269 THR A O 1
ATOM 2087 N N . PRO A 1 270 ? -3.039 -15.050 -7.388 1.00 81.38 270 PRO A N 1
ATOM 2088 C CA . PRO A 1 270 ? -2.895 -14.306 -8.628 1.00 81.38 270 PRO A CA 1
ATOM 2089 C C . PRO A 1 270 ? -1.752 -13.292 -8.552 1.00 81.38 270 PRO A C 1
ATOM 2091 O O . PRO A 1 270 ? -1.432 -12.823 -7.429 1.00 81.38 270 PRO A O 1
#

Radius of gyration: 19.32 Å; chains: 1; bounding box: 46×41×61 Å

pLDDT: mean 90.64, std 12.35, range [33.91, 98.81]

Secondary structure (DSSP, 8-state):
--PPP---SSS--------S-HHHHH--SGGGGT-GGG---HHHHHHHHHHHHTT---EEEE-S--GGGSGGGSSS----GGGGSSSPPPGGGSPP--EETTEE-HHHHHHHHHHHHHHHHHHH-TTS--EEEESS-TTSTTTS---TT-TTHHHHHHHHHHHHHHHHHHHHHHHHHHTT---EEEEEEES--SHHHHHHHHHHHHT-TTTGGG-SEEEE------SBSSSSTTBHHHHHH-TTTSHHHHHHHHHHHHHTS-STTTTT--